Protein AF-E2CP71-F1 (afdb_monomer)

Sequence (302 aa):
MSETEFGKRRTVPGHGRRVAQIQKGPRQKLLASLATAVTAIFGVILGLIILQATGLLDVLLSSFQASAAGTSTSSSLGLRPTLTAFETAKTAPLLGFAWADLPLRSIIVMTHQASLVVGLGAAVFLDLFIARYLVKHQINQQSLELITFGSKVVAYGLALIWLTAFAILAYYYFVDPKLLSNPKIWGKLVIVIALTVNGAFIHTVTLPFIKQCSGQCLLDVPFKNIATVFLMPVSVSIVSWSAAFVLGAFKELNHAISSEAIVLLYVAALAVTYVVALGIFSLLIRFRDQNGTQPVSVMSGR

Nearest PDB structures (foldseek):
  5vxk-assembly1_A  TM=3.395E-01  e=7.570E-01  Shigella flexneri
  5vxj-assembly1_A  TM=3.275E-01  e=6.905E-01  Shigella flexneri

Mean predicted aligned error: 15.09 Å

Solvent-accessible surface area (backbone atoms only — not comparable to full-atom values): 17569 Å² total; per-residue (Å²): 135,82,90,84,87,78,88,77,79,81,79,79,81,78,83,74,80,74,75,72,75,77,72,74,48,76,67,57,55,51,51,53,52,48,54,52,47,54,50,46,51,52,48,49,52,52,45,50,54,49,52,48,54,49,52,50,46,52,54,48,50,53,52,48,52,61,56,62,76,73,67,90,77,91,85,82,91,82,92,83,90,86,88,72,82,71,72,78,68,78,78,71,68,92,84,58,87,72,66,85,80,53,58,68,67,57,55,47,51,50,52,28,52,51,24,46,51,54,17,38,52,33,43,54,50,43,48,54,52,54,55,50,38,57,76,74,46,56,51,48,70,71,56,51,52,52,51,52,53,34,51,49,51,24,50,52,17,49,50,45,32,50,56,32,49,51,51,51,52,50,48,26,65,76,74,42,53,74,62,68,72,34,34,48,57,57,31,48,50,55,40,52,52,52,46,48,56,44,51,51,44,38,66,71,47,29,50,57,50,54,58,71,44,45,75,41,55,61,74,77,48,60,66,68,57,48,50,59,53,45,46,41,50,45,26,50,48,58,46,34,45,49,51,50,48,52,66,65,69,48,69,78,50,62,74,71,45,56,32,65,59,49,46,51,51,50,52,50,50,35,51,52,47,33,53,51,49,52,52,53,52,53,49,52,51,54,55,47,60,74,70,64,76,69,78,79,74,76,77,74,85,124

Secondary structure (DSSP, 8-state):
----------PPPP-----------HHHHHHHHHHHHHHHHHHHHHHHHHHHHHHHHHHHHHHHHHHHTT------------SSSSSGGGG--TT----TTS-HHHHHHHHHHHHHHHHHHHHHHHHHHHHHHHHH----HHHHHHHHHHHHHHHHHHHHHHHHHHHHHHHHHHH-GGGGG-HHHHHHHHHHHHHHHHHHHIIIIIHHHHHHTTTS-GGGS-HHHHIIIIIHHHHHHHHHHHHHHHHHH-GGGTTTS-HHHHHHHHHHHHHHHHHHHHHHHHHHHHHHHHHS----------

Radius of gyration: 30.82 Å; Cα contacts (8 Å, |Δi|>4): 171; chains: 1; bounding box: 79×56×123 Å

pLDDT: mean 73.68, std 19.1, range [34.53, 97.25]

Structure (mmCIF, N/CA/C/O backbone):
data_AF-E2CP71-F1
#
_entry.id   AF-E2CP71-F1
#
loop_
_atom_site.group_PDB
_atom_site.id
_atom_site.type_symbol
_atom_site.label_atom_id
_atom_site.label_alt_id
_atom_site.label_comp_id
_atom_site.label_asym_id
_atom_site.label_entity_id
_atom_site.label_seq_id
_atom_site.pdbx_PDB_ins_code
_atom_site.Cartn_x
_atom_site.Cartn_y
_atom_site.Cartn_z
_atom_site.occupancy
_atom_site.B_iso_or_equiv
_atom_site.auth_seq_id
_atom_site.auth_comp_id
_atom_site.auth_asym_id
_atom_site.auth_atom_id
_atom_site.pdbx_PDB_model_num
ATOM 1 N N . MET A 1 1 ? -1.877 40.845 93.690 1.00 48.69 1 MET A N 1
ATOM 2 C CA . MET A 1 1 ? -0.708 39.938 93.767 1.00 48.69 1 MET A CA 1
ATOM 3 C C . MET A 1 1 ? -1.128 38.605 93.158 1.00 48.69 1 MET A C 1
ATOM 5 O O . MET A 1 1 ? -2.257 38.214 93.419 1.00 48.69 1 MET A O 1
ATOM 9 N N . SER A 1 2 ? -0.244 37.966 92.378 1.00 40.62 2 SER A N 1
ATOM 10 C CA . SER A 1 2 ? -0.446 36.839 91.424 1.00 40.62 2 SER A CA 1
ATOM 11 C C . SER A 1 2 ? -1.010 37.279 90.056 1.00 40.62 2 SER A C 1
ATOM 13 O O . SER A 1 2 ? -2.025 37.967 90.017 1.00 40.62 2 SER A O 1
ATOM 15 N N . GLU A 1 3 ? -0.180 37.295 88.996 1.00 45.25 3 GLU A N 1
ATOM 16 C CA . GLU A 1 3 ? 0.130 36.190 88.041 1.00 45.25 3 GLU A CA 1
ATOM 17 C C . GLU A 1 3 ? -1.073 35.883 87.140 1.00 45.25 3 GLU A C 1
ATOM 19 O O . GLU A 1 3 ? -2.190 35.841 87.627 1.00 45.25 3 GLU A O 1
ATOM 24 N N . THR A 1 4 ? -1.016 35.628 85.840 1.00 61.62 4 THR A N 1
ATOM 25 C CA . THR A 1 4 ? -0.062 35.535 84.719 1.00 61.62 4 THR A CA 1
ATOM 26 C C . THR A 1 4 ? -1.003 35.366 83.504 1.00 61.62 4 THR A C 1
ATOM 28 O O . THR A 1 4 ? -2.147 34.972 83.690 1.00 61.62 4 THR A O 1
ATOM 31 N N . GLU A 1 5 ? -0.593 35.653 82.267 1.00 52.41 5 GLU A N 1
ATOM 32 C CA . GLU A 1 5 ? -0.951 34.806 81.107 1.00 52.41 5 GLU A CA 1
ATOM 33 C C . GLU A 1 5 ? -0.256 35.347 79.857 1.00 52.41 5 GLU A C 1
ATOM 35 O O . GLU A 1 5 ? -0.430 36.471 79.386 1.00 52.41 5 GLU A O 1
ATOM 40 N N . PHE A 1 6 ? 0.643 34.494 79.401 1.00 50.44 6 PHE A N 1
ATOM 41 C CA . PHE A 1 6 ? 1.699 34.702 78.444 1.00 50.44 6 PHE A CA 1
ATOM 42 C C . PHE A 1 6 ? 1.132 34.445 77.043 1.00 50.44 6 PHE A C 1
ATOM 44 O O . PHE A 1 6 ? 0.617 33.365 76.753 1.00 50.44 6 PHE A O 1
ATOM 51 N N . GLY A 1 7 ? 1.227 35.439 76.159 1.00 49.59 7 GLY A N 1
ATOM 52 C CA . GLY A 1 7 ? 0.737 35.367 74.782 1.00 49.59 7 GLY A CA 1
ATOM 53 C C . GLY A 1 7 ? 1.370 34.222 73.982 1.00 49.59 7 GLY A C 1
ATOM 54 O O . GLY A 1 7 ? 2.503 34.307 73.505 1.00 49.59 7 GLY A O 1
ATOM 55 N N . LYS A 1 8 ? 0.601 33.147 73.800 1.00 55.78 8 LYS A N 1
ATOM 56 C CA . LYS A 1 8 ? 0.953 31.941 73.045 1.00 55.78 8 LYS A CA 1
ATOM 57 C C . LYS A 1 8 ? 0.948 32.229 71.536 1.00 55.78 8 LYS A C 1
ATOM 59 O O . LYS A 1 8 ? -0.098 32.205 70.886 1.00 55.78 8 LYS A O 1
ATOM 64 N N . ARG A 1 9 ? 2.129 32.493 70.960 1.00 53.8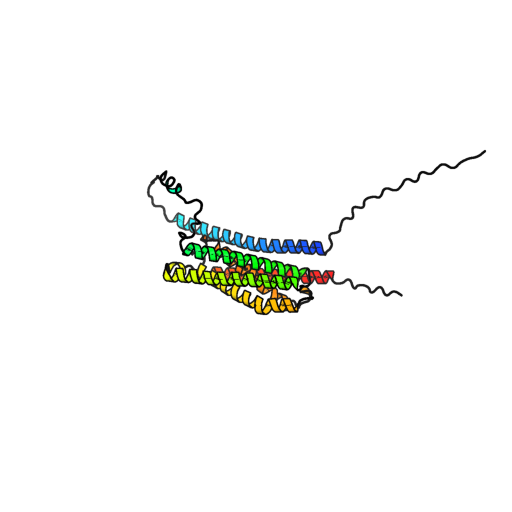4 9 ARG A N 1
ATOM 65 C CA . ARG A 1 9 ? 2.349 32.543 69.501 1.00 53.84 9 ARG A CA 1
ATOM 66 C C . ARG A 1 9 ? 1.968 31.197 68.880 1.00 53.84 9 ARG A C 1
ATOM 68 O O . ARG A 1 9 ? 2.619 30.188 69.142 1.00 53.84 9 ARG A O 1
ATOM 75 N N . ARG A 1 10 ? 0.935 31.182 68.033 1.00 58.69 10 ARG A N 1
ATOM 76 C CA . ARG A 1 10 ? 0.640 30.045 67.152 1.00 58.69 10 ARG A CA 1
ATOM 77 C C . ARG A 1 10 ? 1.628 30.059 65.991 1.00 58.69 10 ARG A C 1
ATOM 79 O O . ARG A 1 10 ? 1.572 30.931 65.130 1.00 58.69 10 ARG A O 1
ATOM 86 N N . THR A 1 11 ? 2.531 29.090 65.980 1.00 60.22 11 THR A N 1
ATOM 87 C CA . THR A 1 11 ? 3.321 28.724 64.810 1.00 60.22 11 THR A CA 1
ATOM 88 C C . THR A 1 11 ? 2.407 28.021 63.806 1.00 60.22 11 THR A C 1
ATOM 90 O O . THR A 1 11 ? 1.742 27.035 64.120 1.00 60.22 11 THR A O 1
ATOM 93 N N . VAL A 1 12 ? 2.324 28.574 62.597 1.00 61.91 12 VAL A N 1
ATOM 94 C CA . VAL A 1 12 ? 1.580 27.989 61.476 1.00 61.91 12 VAL A CA 1
ATOM 95 C C . VAL A 1 12 ? 2.366 26.772 60.971 1.00 61.91 12 VAL A C 1
ATOM 97 O O . VAL A 1 12 ? 3.539 26.928 60.622 1.00 61.91 12 VAL A O 1
ATOM 100 N N . PRO A 1 13 ? 1.780 25.562 60.928 1.00 54.66 13 PRO A N 1
ATOM 101 C CA . PRO A 1 13 ? 2.469 24.395 60.401 1.00 54.66 13 PRO A CA 1
ATOM 102 C C . PRO A 1 13 ? 2.644 24.535 58.885 1.00 54.66 13 PRO A C 1
ATOM 104 O O . PRO A 1 13 ? 1.691 24.782 58.141 1.00 54.66 13 PRO A O 1
ATOM 107 N 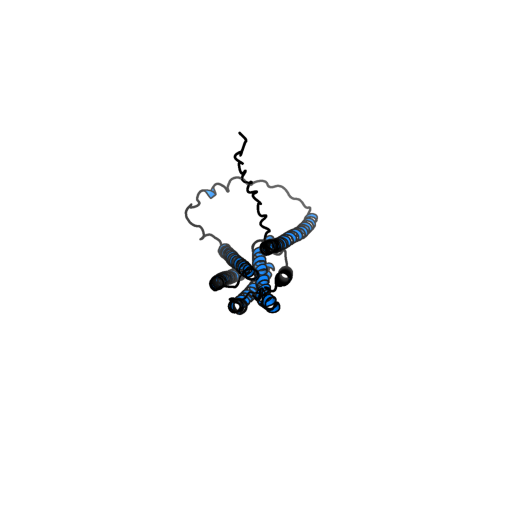N . GLY A 1 14 ? 3.893 24.391 58.443 1.00 54.03 14 GLY A N 1
ATOM 108 C CA . GLY A 1 14 ? 4.288 24.460 57.045 1.00 54.03 14 GLY A CA 1
ATOM 109 C C . GLY A 1 14 ? 3.483 23.493 56.183 1.00 54.03 14 GLY A C 1
ATOM 110 O O . GLY A 1 14 ? 3.438 22.289 56.436 1.00 54.03 14 GLY A O 1
ATOM 111 N N . HIS A 1 15 ? 2.864 24.037 55.136 1.00 51.50 15 HIS A N 1
ATOM 112 C CA . HIS A 1 15 ? 2.313 23.269 54.029 1.00 51.50 15 HIS A CA 1
ATOM 113 C C . HIS A 1 15 ? 3.452 22.525 53.326 1.00 51.50 15 HIS A C 1
ATOM 115 O O . HIS A 1 15 ? 4.095 23.039 52.409 1.00 51.50 15 HIS A O 1
ATOM 121 N N . GLY A 1 16 ? 3.708 21.295 53.769 1.00 53.47 16 GLY A N 1
ATOM 122 C CA . GLY A 1 16 ? 4.500 20.337 53.019 1.00 53.47 16 GLY A CA 1
ATOM 123 C C . GLY A 1 16 ? 3.858 20.145 51.650 1.00 53.47 16 GLY A C 1
ATOM 124 O O . GLY A 1 16 ? 2.792 19.540 51.538 1.00 53.47 16 GLY A O 1
ATOM 125 N N . ARG A 1 17 ? 4.508 20.666 50.602 1.00 53.06 17 ARG A N 1
ATOM 126 C CA . ARG A 1 17 ? 4.224 20.313 49.209 1.00 53.06 17 ARG A CA 1
ATOM 127 C C . ARG A 1 17 ? 4.474 18.816 49.052 1.00 53.06 17 ARG A C 1
ATOM 129 O O . ARG A 1 17 ? 5.567 18.397 48.682 1.00 53.06 17 ARG A O 1
ATOM 136 N N . ARG A 1 18 ? 3.456 17.995 49.319 1.00 54.25 18 ARG A N 1
ATOM 137 C CA . ARG A 1 18 ? 3.367 16.663 48.722 1.00 54.25 18 ARG A CA 1
ATOM 138 C C . ARG A 1 18 ? 3.229 16.896 47.228 1.00 54.25 18 ARG A C 1
ATOM 140 O O . ARG A 1 18 ? 2.143 17.177 46.731 1.00 54.25 18 ARG A O 1
ATOM 147 N N . VAL A 1 19 ? 4.360 16.845 46.534 1.00 55.41 19 VAL A N 1
ATOM 148 C CA . VAL A 1 19 ? 4.413 16.667 45.088 1.00 55.41 19 VAL A CA 1
ATOM 149 C C . VAL A 1 19 ? 3.653 15.375 44.828 1.00 55.41 19 VAL A C 1
ATOM 151 O O . VAL A 1 19 ? 4.162 14.285 45.080 1.00 55.41 19 VAL A O 1
ATOM 154 N N . ALA A 1 20 ? 2.386 15.502 44.441 1.00 52.62 20 ALA A N 1
ATOM 155 C CA . ALA A 1 20 ? 1.586 14.379 44.011 1.00 52.62 20 ALA A CA 1
ATOM 156 C C . ALA A 1 20 ? 2.338 13.751 42.837 1.00 52.62 20 ALA A C 1
ATOM 158 O O . ALA A 1 20 ? 2.402 14.331 41.752 1.00 52.62 20 ALA A O 1
ATOM 159 N N . GLN A 1 21 ? 2.968 12.596 43.067 1.00 54.66 21 GLN A N 1
ATOM 160 C CA . GLN A 1 21 ? 3.395 11.728 41.984 1.00 54.66 21 GLN A CA 1
ATOM 161 C C . GLN A 1 21 ? 2.134 11.429 41.181 1.00 54.66 21 GLN A C 1
ATOM 163 O O . GLN A 1 21 ? 1.287 10.648 41.609 1.00 54.66 21 GLN A O 1
ATOM 168 N N . ILE A 1 22 ? 1.985 12.111 40.045 1.00 54.50 22 ILE A N 1
ATOM 169 C CA . ILE A 1 22 ? 0.945 11.842 39.061 1.00 54.50 22 ILE A CA 1
ATOM 170 C C . ILE A 1 22 ? 1.227 10.428 38.567 1.00 54.50 22 ILE A C 1
ATOM 172 O O . ILE A 1 22 ? 2.059 10.200 37.686 1.00 54.50 22 ILE A O 1
ATOM 176 N N . GLN A 1 23 ? 0.592 9.461 39.221 1.00 53.31 23 GLN A N 1
ATOM 177 C CA . GLN A 1 23 ? 0.654 8.062 38.864 1.00 53.31 23 GLN A CA 1
ATOM 178 C C . GLN A 1 23 ? 0.060 7.980 37.458 1.00 53.31 23 GLN A C 1
ATOM 180 O O . GLN A 1 23 ? -1.145 8.146 37.268 1.00 53.31 23 GLN A O 1
ATOM 185 N N . LYS A 1 24 ? 0.935 7.845 36.451 1.00 49.91 24 LYS A N 1
ATOM 186 C CA . LYS A 1 24 ? 0.540 7.798 35.041 1.00 49.91 24 LYS A CA 1
ATOM 187 C C . LYS A 1 24 ? -0.541 6.734 34.894 1.00 49.91 24 LYS A C 1
ATOM 189 O O . LYS A 1 24 ? -0.273 5.551 35.121 1.00 49.91 24 LYS A O 1
ATOM 194 N N . GLY A 1 25 ? -1.761 7.174 34.583 1.00 73.62 25 GLY A N 1
ATOM 195 C CA . GLY A 1 25 ? -2.931 6.305 34.587 1.00 73.62 25 GLY A CA 1
ATOM 196 C C . GLY A 1 25 ? -2.754 5.111 33.638 1.00 73.62 25 GLY A C 1
ATOM 197 O O . GLY A 1 25 ? -1.960 5.197 32.695 1.00 73.62 25 GLY A O 1
ATOM 198 N N . PRO A 1 26 ? -3.514 4.015 33.823 1.00 67.38 26 PRO A N 1
ATOM 199 C CA . PRO A 1 26 ? -3.442 2.809 32.985 1.00 67.38 26 PRO A CA 1
ATOM 200 C C . PRO A 1 26 ? -3.457 3.116 31.478 1.00 67.38 26 PRO A C 1
ATOM 202 O O . PRO A 1 26 ? -2.733 2.512 30.690 1.00 67.38 26 PRO A O 1
ATOM 205 N N . ARG A 1 27 ? -4.197 4.164 31.093 1.00 52.25 27 ARG A N 1
ATOM 206 C CA . ARG A 1 27 ? -4.264 4.695 29.726 1.00 52.25 27 ARG A CA 1
ATOM 207 C C . ARG A 1 27 ? -2.912 5.191 29.200 1.00 52.25 27 ARG A C 1
ATOM 209 O O . ARG A 1 27 ? -2.564 4.869 28.075 1.00 52.25 27 ARG A O 1
ATOM 216 N N . GLN A 1 28 ? -2.111 5.922 29.979 1.00 59.03 28 GLN A N 1
ATOM 217 C CA . GLN A 1 28 ? -0.790 6.392 29.527 1.00 59.03 28 GLN A CA 1
ATOM 218 C C . GLN A 1 28 ? 0.203 5.241 29.327 1.00 59.03 28 GLN A C 1
ATOM 220 O O . GLN A 1 28 ? 1.025 5.308 28.414 1.00 59.03 28 GLN A O 1
ATOM 225 N N . LYS A 1 29 ? 0.098 4.169 30.124 1.00 66.00 29 LYS A N 1
ATOM 226 C CA . LYS A 1 29 ? 0.906 2.954 29.938 1.00 66.00 29 LYS A CA 1
ATOM 227 C C . LYS A 1 29 ? 0.538 2.224 28.642 1.00 66.00 29 LYS A C 1
ATOM 229 O O . LYS A 1 29 ? 1.434 1.832 27.900 1.00 66.00 29 LYS A O 1
ATOM 234 N N . LEU A 1 30 ? -0.755 2.133 28.322 1.00 57.91 30 LEU A N 1
ATOM 235 C CA . LEU A 1 30 ? -1.236 1.561 27.058 1.00 57.91 30 LEU A CA 1
ATOM 236 C C . LEU A 1 30 ? -0.741 2.361 25.841 1.00 57.91 30 LEU A C 1
ATOM 238 O O . LEU A 1 30 ? -0.322 1.783 24.844 1.00 57.91 30 LEU A O 1
ATOM 242 N N . LEU A 1 31 ? -0.738 3.694 25.933 1.00 52.88 31 LEU A N 1
ATOM 243 C CA . LEU A 1 31 ? -0.263 4.560 24.849 1.00 52.88 31 LEU A CA 1
ATOM 244 C C . LEU A 1 31 ? 1.239 4.490 24.628 1.00 52.88 31 LEU A C 1
ATOM 246 O O . LEU A 1 31 ? 1.671 4.497 23.478 1.00 52.88 31 LEU A O 1
ATOM 250 N N . ALA A 1 32 ? 2.013 4.390 25.706 1.00 53.69 32 ALA A N 1
ATOM 251 C CA . ALA A 1 32 ? 3.438 4.125 25.600 1.00 53.69 32 ALA A CA 1
ATOM 252 C C . ALA A 1 32 ? 3.677 2.761 24.935 1.00 53.69 32 ALA A C 1
ATOM 254 O O . ALA A 1 32 ? 4.436 2.683 23.980 1.00 53.69 32 ALA A O 1
ATOM 255 N N . SER A 1 33 ? 2.959 1.714 25.357 1.00 54.62 33 SER A N 1
ATOM 256 C CA . SER A 1 33 ? 3.088 0.369 24.784 1.00 54.62 33 SER A CA 1
ATOM 257 C C . SER A 1 33 ? 2.724 0.310 23.295 1.00 54.62 33 SER A C 1
ATOM 259 O O . SER A 1 33 ? 3.451 -0.305 22.520 1.00 54.62 33 SER A O 1
ATOM 261 N N . LEU A 1 34 ? 1.662 0.997 22.868 1.00 48.06 34 LEU A N 1
ATOM 262 C CA . LEU A 1 34 ? 1.259 1.076 21.461 1.00 48.06 34 LEU A CA 1
ATOM 263 C C . LEU A 1 34 ? 2.243 1.864 20.600 1.00 48.06 34 LEU A C 1
ATOM 265 O O . LEU A 1 34 ? 2.569 1.424 19.504 1.00 48.06 34 LEU A O 1
ATOM 269 N N . ALA A 1 35 ? 2.732 3.008 21.085 1.00 46.78 35 ALA A N 1
ATOM 270 C CA . ALA A 1 35 ? 3.755 3.773 20.377 1.00 46.78 35 ALA A CA 1
ATOM 271 C C . ALA A 1 35 ? 5.033 2.941 20.205 1.00 46.78 35 ALA A C 1
ATOM 273 O O . ALA A 1 35 ? 5.591 2.890 19.109 1.00 46.78 35 ALA A O 1
ATOM 274 N N . THR A 1 36 ? 5.446 2.217 21.249 1.00 53.56 36 THR A N 1
ATOM 275 C CA . THR A 1 36 ? 6.568 1.279 21.177 1.00 53.56 36 THR A CA 1
ATOM 276 C C . THR A 1 36 ? 6.288 0.141 20.201 1.00 53.56 36 THR A C 1
ATOM 278 O O . THR A 1 36 ? 7.164 -0.187 19.414 1.00 53.56 36 THR A O 1
ATOM 281 N N . ALA A 1 37 ? 5.077 -0.423 20.181 1.00 49.78 37 ALA A N 1
ATOM 282 C CA . ALA A 1 37 ? 4.711 -1.498 19.259 1.00 49.78 37 ALA A CA 1
ATOM 283 C C . ALA A 1 37 ? 4.713 -1.033 17.796 1.00 49.78 37 ALA A C 1
ATOM 285 O O . ALA A 1 37 ? 5.301 -1.696 16.954 1.00 49.78 37 ALA A O 1
ATOM 286 N N . VAL A 1 38 ? 4.127 0.128 17.488 1.00 47.62 38 VAL A N 1
ATOM 287 C CA . VAL A 1 38 ? 4.141 0.710 16.134 1.00 47.62 38 VAL A CA 1
ATOM 288 C C . VAL A 1 38 ? 5.572 1.012 15.687 1.00 47.62 38 VAL A C 1
ATOM 290 O O . VAL A 1 38 ? 5.951 0.675 14.569 1.00 47.62 38 VAL A O 1
ATOM 293 N N . THR A 1 39 ? 6.391 1.580 16.576 1.00 47.19 39 THR A N 1
ATOM 294 C CA . THR A 1 39 ? 7.808 1.858 16.294 1.00 47.19 39 THR A CA 1
ATOM 295 C C . THR A 1 39 ? 8.603 0.565 16.111 1.00 47.19 39 THR A C 1
ATOM 297 O O . THR A 1 39 ? 9.446 0.489 15.224 1.00 47.19 39 THR A O 1
ATOM 300 N N . ALA A 1 40 ? 8.303 -0.476 16.890 1.00 48.25 40 ALA A N 1
ATOM 301 C CA . ALA A 1 40 ? 8.909 -1.794 16.754 1.00 48.25 40 ALA A CA 1
ATOM 302 C C . ALA A 1 40 ? 8.487 -2.481 15.451 1.00 48.25 40 ALA A C 1
ATOM 304 O O . ALA A 1 40 ? 9.334 -3.062 14.796 1.00 48.25 40 ALA A O 1
ATOM 305 N N . ILE A 1 41 ? 7.227 -2.373 15.021 1.00 51.25 41 ILE A N 1
ATOM 306 C CA . ILE A 1 41 ? 6.770 -2.899 13.726 1.00 51.25 41 ILE A CA 1
ATOM 307 C C . ILE A 1 41 ? 7.486 -2.185 12.587 1.00 51.25 41 ILE A C 1
ATOM 309 O O . ILE A 1 41 ? 8.026 -2.840 11.705 1.00 51.25 41 ILE A O 1
ATOM 313 N N . PHE A 1 42 ? 7.529 -0.852 12.616 1.00 47.19 42 PHE A N 1
ATOM 314 C CA . PHE A 1 42 ? 8.209 -0.077 11.584 1.00 47.19 42 PHE A CA 1
ATOM 315 C C . PHE A 1 42 ? 9.714 -0.372 11.572 1.00 47.19 42 PHE A C 1
ATOM 317 O O . PHE A 1 42 ? 10.294 -0.546 10.508 1.00 47.19 42 PHE A O 1
ATOM 324 N N . GLY A 1 43 ? 10.32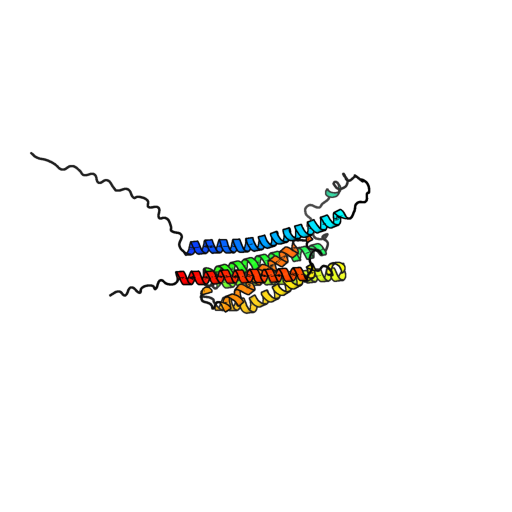9 -0.509 12.750 1.00 46.44 43 GLY A N 1
ATOM 325 C CA . GLY A 1 43 ? 11.731 -0.884 12.918 1.00 46.44 43 GLY A CA 1
ATOM 326 C C . GLY A 1 43 ? 12.038 -2.329 12.522 1.00 46.44 43 GLY A C 1
ATOM 327 O O . GLY A 1 43 ? 13.098 -2.576 11.966 1.00 46.44 43 GLY A O 1
ATOM 328 N N . VAL A 1 44 ? 11.122 -3.275 12.736 1.00 51.25 44 VAL A N 1
ATOM 329 C CA . VAL A 1 44 ? 11.249 -4.669 12.283 1.00 51.25 44 VAL A CA 1
ATOM 330 C C . VAL A 1 44 ? 11.046 -4.751 10.778 1.00 51.25 44 VAL A C 1
ATOM 332 O O . VAL A 1 44 ? 11.814 -5.428 10.119 1.00 51.25 44 VAL A O 1
ATOM 335 N N . ILE A 1 45 ? 10.078 -4.037 10.202 1.00 49.53 45 ILE A N 1
ATOM 336 C CA . ILE A 1 45 ? 9.879 -3.989 8.747 1.00 49.53 45 ILE A CA 1
ATOM 337 C C . ILE A 1 45 ? 11.095 -3.343 8.079 1.00 49.53 45 ILE A C 1
ATOM 339 O O . ILE A 1 45 ? 11.677 -3.930 7.174 1.00 49.53 45 ILE A O 1
ATOM 343 N N . LEU A 1 46 ? 11.533 -2.178 8.560 1.00 49.34 46 LEU A N 1
ATOM 344 C CA . LEU A 1 46 ? 12.721 -1.495 8.051 1.00 49.34 46 LEU A CA 1
ATOM 345 C C . LEU A 1 46 ? 13.990 -2.324 8.290 1.00 49.34 46 LEU A C 1
ATOM 347 O O . LEU A 1 46 ? 14.827 -2.426 7.404 1.00 49.34 46 LEU A O 1
ATOM 351 N N . GLY A 1 47 ? 14.109 -2.957 9.456 1.00 47.22 47 GLY A N 1
ATOM 352 C CA . GLY A 1 47 ? 15.214 -3.833 9.826 1.00 47.22 47 GLY A CA 1
ATOM 353 C C . GLY A 1 47 ? 15.263 -5.107 8.993 1.00 47.22 47 GLY A C 1
ATOM 354 O O . GLY A 1 47 ? 16.341 -5.482 8.571 1.00 47.22 47 GLY A O 1
ATOM 355 N N . LEU A 1 48 ? 14.128 -5.735 8.679 1.00 50.72 48 LEU A N 1
ATOM 356 C CA . LEU A 1 48 ? 14.045 -6.881 7.769 1.00 50.72 48 LEU A CA 1
ATOM 357 C C . LEU A 1 48 ? 14.364 -6.466 6.330 1.00 50.72 48 LEU A C 1
ATOM 359 O O . LEU A 1 48 ? 15.077 -7.191 5.649 1.00 50.72 48 LEU A O 1
ATOM 363 N N . ILE A 1 49 ? 13.914 -5.287 5.889 1.00 50.59 49 ILE A N 1
ATOM 364 C CA . ILE A 1 49 ? 14.270 -4.721 4.579 1.00 50.59 49 ILE A CA 1
ATOM 365 C C . ILE A 1 49 ? 15.783 -4.459 4.497 1.00 50.59 49 ILE A C 1
ATOM 367 O O . ILE A 1 49 ? 16.406 -4.815 3.500 1.00 50.59 49 ILE A O 1
ATOM 371 N N . ILE A 1 50 ? 16.388 -3.883 5.542 1.00 49.12 50 ILE A N 1
ATOM 372 C CA . ILE A 1 50 ? 17.834 -3.626 5.616 1.00 49.12 50 ILE A CA 1
ATOM 373 C C . ILE A 1 50 ? 18.616 -4.939 5.730 1.00 49.12 50 ILE A C 1
ATOM 375 O O . ILE A 1 50 ? 19.567 -5.123 4.985 1.00 49.12 50 ILE A O 1
ATOM 379 N N . LEU A 1 51 ? 18.203 -5.868 6.596 1.00 49.09 51 LEU A N 1
ATOM 380 C CA . LEU A 1 51 ? 18.853 -7.167 6.805 1.00 49.09 51 LEU A CA 1
ATOM 381 C C . LEU A 1 51 ? 18.792 -8.034 5.540 1.00 49.09 51 LEU A C 1
ATOM 383 O O . LEU A 1 51 ? 19.730 -8.767 5.241 1.00 49.09 51 LEU A O 1
ATOM 387 N N . GLN A 1 52 ? 17.708 -7.940 4.768 1.00 54.41 52 GLN A N 1
ATOM 388 C CA . GLN A 1 52 ? 17.610 -8.581 3.459 1.00 54.41 52 GLN A CA 1
ATOM 389 C C . GLN A 1 52 ? 18.444 -7.864 2.407 1.00 54.41 52 GLN A C 1
ATOM 391 O O . GLN A 1 52 ? 19.068 -8.543 1.602 1.00 54.41 52 GLN A O 1
ATOM 396 N N . ALA A 1 53 ? 18.518 -6.532 2.424 1.00 47.97 53 ALA A N 1
ATOM 397 C CA . ALA A 1 53 ? 19.423 -5.794 1.548 1.00 47.97 53 ALA A CA 1
ATOM 398 C C . ALA A 1 53 ? 20.896 -6.133 1.839 1.00 47.97 53 ALA A C 1
ATOM 400 O O . ALA A 1 53 ? 21.669 -6.291 0.902 1.00 47.97 53 ALA A O 1
ATOM 401 N N . THR A 1 54 ? 21.276 -6.327 3.108 1.00 52.59 54 THR A N 1
ATOM 402 C CA . THR A 1 54 ? 22.630 -6.748 3.501 1.00 52.59 54 THR A CA 1
ATOM 403 C C . THR A 1 54 ? 22.881 -8.234 3.258 1.00 52.59 54 THR A C 1
ATOM 405 O O . THR A 1 54 ? 23.956 -8.586 2.801 1.00 52.59 54 THR A O 1
ATOM 408 N N . GLY A 1 55 ? 21.899 -9.117 3.468 1.00 54.81 55 GLY A N 1
ATOM 409 C CA . GLY A 1 55 ? 22.032 -10.537 3.119 1.00 54.81 55 GLY A CA 1
ATOM 410 C C . GLY A 1 55 ? 22.127 -10.758 1.605 1.00 54.81 55 GLY A C 1
ATOM 411 O O . GLY A 1 55 ? 22.878 -11.612 1.141 1.00 54.81 55 GLY A O 1
ATOM 412 N N . LEU A 1 56 ? 21.426 -9.936 0.817 1.00 50.53 56 LEU A N 1
ATOM 413 C CA . LEU A 1 56 ? 21.600 -9.877 -0.633 1.00 50.53 56 LEU A CA 1
ATOM 414 C C . LEU A 1 56 ? 22.980 -9.313 -0.997 1.00 50.53 56 LEU A C 1
ATOM 416 O O . LEU A 1 56 ? 23.587 -9.792 -1.946 1.00 50.53 56 LEU A O 1
ATOM 420 N N . LEU A 1 57 ? 23.491 -8.342 -0.232 1.00 43.47 57 LEU A N 1
ATOM 421 C CA . LEU A 1 57 ? 24.844 -7.804 -0.388 1.00 43.47 57 LEU A CA 1
ATOM 422 C C . LEU A 1 57 ? 25.912 -8.872 -0.114 1.00 43.47 57 LEU A C 1
ATOM 424 O O . LEU A 1 57 ? 26.870 -8.942 -0.869 1.00 43.47 57 LEU A O 1
ATOM 428 N N . ASP A 1 58 ? 25.735 -9.741 0.884 1.00 53.88 58 ASP A N 1
ATOM 429 C CA . ASP A 1 58 ? 26.661 -10.846 1.182 1.00 53.88 58 ASP A CA 1
ATOM 430 C C . ASP A 1 58 ? 26.642 -11.925 0.083 1.00 53.88 58 ASP A C 1
ATOM 432 O O . ASP A 1 58 ? 27.688 -12.438 -0.328 1.00 53.88 58 ASP A O 1
ATOM 436 N N . VAL A 1 59 ? 25.462 -12.233 -0.470 1.00 59.62 59 VAL A N 1
ATOM 437 C CA . VAL A 1 59 ? 25.314 -13.117 -1.644 1.00 59.62 59 VAL A CA 1
ATOM 438 C C . VAL A 1 59 ? 25.918 -12.477 -2.904 1.00 59.62 59 VAL A C 1
ATOM 440 O O . VAL A 1 59 ? 26.582 -13.147 -3.694 1.00 59.62 59 VAL A O 1
ATOM 443 N N . LEU A 1 60 ? 25.761 -11.165 -3.080 1.00 47.06 60 LEU A N 1
ATOM 444 C CA . LEU A 1 60 ? 26.355 -10.427 -4.193 1.00 47.06 60 LEU A CA 1
ATOM 445 C C . LEU A 1 60 ? 27.878 -10.314 -4.050 1.00 47.06 60 LEU A C 1
ATOM 447 O O . LEU A 1 60 ? 28.587 -10.556 -5.022 1.00 47.06 60 LEU A O 1
ATOM 451 N N . LEU A 1 61 ? 28.401 -10.038 -2.856 1.00 55.84 61 LEU A N 1
ATOM 452 C CA . LEU A 1 61 ? 29.837 -9.966 -2.570 1.00 55.84 61 LEU A CA 1
ATOM 453 C C . LEU A 1 61 ? 30.515 -11.325 -2.750 1.00 55.84 61 LEU A C 1
ATOM 455 O O . LEU A 1 61 ? 31.582 -11.393 -3.360 1.00 55.84 61 LEU A O 1
ATOM 459 N N . SER A 1 62 ? 29.874 -12.410 -2.308 1.00 63.75 62 SER A N 1
ATOM 460 C CA . SER A 1 62 ? 30.371 -13.771 -2.544 1.00 63.75 62 SER A CA 1
ATOM 461 C C . SER A 1 62 ? 30.330 -14.158 -4.029 1.00 63.75 62 SER A C 1
ATOM 463 O O . SER A 1 62 ? 31.284 -14.759 -4.526 1.00 63.75 62 SER A O 1
ATOM 465 N N . SER A 1 63 ? 29.309 -13.731 -4.784 1.00 58.06 63 SER A N 1
ATOM 466 C CA . SER A 1 63 ? 29.263 -13.922 -6.244 1.00 58.06 63 SER A CA 1
ATOM 467 C C . SER A 1 63 ? 30.301 -13.078 -7.003 1.00 58.06 63 SER A C 1
ATOM 469 O O . SER A 1 63 ? 30.879 -13.535 -7.989 1.00 58.06 63 SER A O 1
ATOM 471 N N . PHE A 1 64 ? 30.611 -11.874 -6.511 1.00 52.69 64 PHE A N 1
ATOM 472 C CA . PHE A 1 64 ? 31.613 -10.985 -7.100 1.00 52.69 64 PHE A CA 1
ATOM 473 C C . PHE A 1 64 ? 33.037 -11.476 -6.814 1.00 52.69 64 PHE A C 1
ATOM 475 O O . PHE A 1 64 ? 33.880 -11.453 -7.706 1.00 52.69 64 PHE A O 1
ATOM 482 N N . GLN A 1 65 ? 33.306 -11.999 -5.611 1.00 61.53 65 GLN A N 1
ATOM 483 C CA . GLN A 1 65 ? 34.576 -12.662 -5.288 1.00 61.53 65 GLN A CA 1
ATOM 484 C C . GLN A 1 65 ? 34.776 -13.953 -6.094 1.00 61.53 65 GLN A C 1
ATOM 486 O O . GLN A 1 65 ? 35.883 -14.198 -6.572 1.00 61.53 65 GLN A O 1
ATOM 491 N N . ALA A 1 66 ? 33.713 -14.733 -6.320 1.00 52.88 66 ALA A N 1
ATOM 492 C CA . ALA A 1 66 ? 33.765 -15.906 -7.193 1.00 52.88 66 ALA A CA 1
ATOM 493 C C . ALA A 1 66 ? 34.063 -15.532 -8.660 1.00 52.88 66 ALA A C 1
ATOM 495 O O . ALA A 1 66 ? 34.802 -16.245 -9.335 1.00 52.88 66 ALA A O 1
ATOM 496 N N . SER A 1 67 ? 33.554 -14.390 -9.140 1.00 49.59 67 SER A N 1
ATOM 497 C CA . SER A 1 67 ? 33.844 -13.881 -10.489 1.00 49.59 67 SER A CA 1
ATOM 498 C C . SER A 1 67 ? 35.227 -13.225 -10.606 1.00 49.59 67 SER A C 1
ATOM 500 O O . SER A 1 67 ? 35.861 -13.326 -11.653 1.00 49.59 67 SER A O 1
ATOM 502 N N . ALA A 1 68 ? 35.722 -12.569 -9.552 1.00 50.59 68 ALA A N 1
ATOM 503 C CA . ALA A 1 68 ? 37.032 -11.913 -9.537 1.00 50.59 68 ALA A CA 1
ATOM 504 C C . ALA A 1 68 ? 38.201 -12.911 -9.459 1.00 50.59 68 ALA A C 1
ATOM 506 O O . ALA A 1 68 ? 39.294 -12.614 -9.938 1.00 50.59 68 ALA A O 1
ATOM 507 N N . ALA A 1 69 ? 37.972 -14.114 -8.923 1.00 50.84 69 ALA A N 1
ATOM 508 C CA . ALA A 1 69 ? 38.956 -15.196 -8.924 1.00 50.84 69 ALA A CA 1
ATOM 509 C C . ALA A 1 69 ? 39.165 -15.850 -10.311 1.00 50.84 69 ALA A C 1
ATOM 511 O O . ALA A 1 69 ? 40.072 -16.665 -10.464 1.00 50.84 69 ALA A O 1
ATOM 512 N N . GLY A 1 70 ? 38.350 -15.505 -11.320 1.00 50.94 70 GLY A N 1
ATOM 513 C CA . GLY A 1 70 ? 38.354 -16.143 -12.642 1.00 50.94 70 GLY A CA 1
ATOM 514 C C . GLY A 1 70 ? 39.097 -15.410 -13.765 1.00 50.94 70 GLY A C 1
ATOM 515 O O . GLY A 1 70 ? 39.199 -15.955 -14.861 1.00 50.94 70 GLY A O 1
ATOM 516 N N . THR A 1 71 ? 39.621 -14.201 -13.550 1.00 48.53 71 THR A N 1
ATOM 517 C CA . THR A 1 71 ? 40.193 -13.394 -14.649 1.00 48.53 71 THR A CA 1
ATOM 518 C C . THR A 1 71 ? 41.458 -12.658 -14.236 1.00 48.53 71 THR A C 1
ATOM 520 O O . THR A 1 71 ? 41.464 -11.456 -13.984 1.00 48.53 71 THR A O 1
ATOM 523 N N . SER A 1 72 ? 42.567 -13.389 -14.221 1.00 44.16 72 SER A N 1
ATOM 524 C CA . SER A 1 72 ? 43.907 -12.827 -14.348 1.00 44.16 72 SER A CA 1
ATOM 525 C C . SER A 1 72 ? 44.341 -12.909 -15.813 1.00 44.16 72 SER A C 1
ATOM 527 O O . SER A 1 72 ? 44.800 -13.942 -16.285 1.00 44.16 72 SER A O 1
ATOM 529 N N . THR A 1 73 ? 44.207 -11.806 -16.552 1.00 41.69 73 THR A N 1
ATOM 530 C CA . THR A 1 73 ? 45.088 -11.499 -17.693 1.00 41.69 73 THR A CA 1
ATOM 531 C C . THR A 1 73 ? 45.122 -9.990 -17.961 1.00 41.69 73 THR A C 1
ATOM 533 O O . THR A 1 73 ? 44.108 -9.312 -18.070 1.00 41.69 73 THR A O 1
ATOM 536 N N . SER A 1 74 ? 46.354 -9.493 -17.993 1.00 45.81 74 SER A N 1
ATOM 537 C CA . SER A 1 74 ? 46.876 -8.136 -18.198 1.00 45.81 74 SER A CA 1
ATOM 538 C C . SER A 1 74 ? 46.248 -7.278 -19.307 1.00 45.81 74 SER A C 1
ATOM 540 O O . SER A 1 74 ? 46.082 -7.784 -20.414 1.00 45.81 74 SER A O 1
ATOM 542 N N . SER A 1 75 ? 46.130 -5.951 -19.100 1.00 40.94 75 SER A N 1
ATOM 543 C CA . SER A 1 75 ? 46.794 -4.923 -19.951 1.00 40.94 75 SER A CA 1
ATOM 544 C C . SER A 1 75 ? 46.658 -3.457 -19.452 1.00 40.94 75 SER A C 1
ATOM 546 O O . SER A 1 75 ? 45.581 -2.964 -19.143 1.00 40.94 75 SER A O 1
ATOM 548 N N . SER A 1 76 ? 47.831 -2.813 -19.378 1.00 40.88 76 SER A N 1
ATOM 549 C CA . SER A 1 76 ? 48.262 -1.394 -19.403 1.00 40.88 76 SER A CA 1
ATOM 550 C C . SER A 1 76 ? 47.307 -0.183 -19.276 1.00 40.88 76 SER A C 1
ATOM 552 O O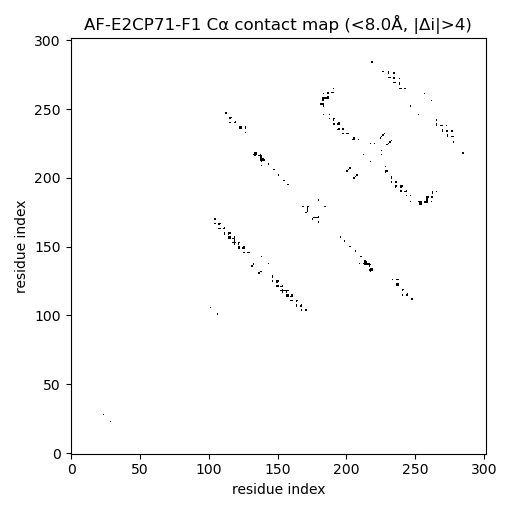 . SER A 1 76 ? 46.498 0.107 -20.151 1.00 40.88 76 SER A O 1
ATOM 554 N N . LEU A 1 77 ? 47.621 0.622 -18.248 1.00 46.66 77 LEU A N 1
ATOM 555 C CA . LEU A 1 77 ? 47.763 2.093 -18.158 1.00 46.66 77 LEU A CA 1
ATOM 556 C C . LEU A 1 77 ? 47.396 2.981 -19.378 1.00 46.66 77 LEU A C 1
ATOM 558 O O . LEU A 1 77 ? 48.074 2.964 -20.402 1.00 46.66 77 LEU A O 1
ATOM 562 N N . GLY A 1 78 ? 46.460 3.914 -19.161 1.00 34.53 78 GLY A N 1
ATOM 563 C CA . GLY A 1 78 ? 46.212 5.093 -20.002 1.00 34.53 78 GLY A CA 1
ATOM 564 C C . GLY A 1 78 ? 45.610 6.239 -19.179 1.00 34.53 78 GLY A C 1
ATOM 565 O O . GLY A 1 78 ? 44.396 6.370 -19.068 1.00 34.53 78 GLY A O 1
ATOM 566 N N . LEU A 1 79 ? 46.467 7.048 -18.551 1.00 43.94 79 LEU A N 1
ATOM 567 C CA . LEU A 1 79 ? 46.107 8.215 -17.735 1.00 43.94 79 LEU A CA 1
ATOM 568 C C . LEU A 1 79 ? 45.981 9.472 -18.613 1.00 43.94 79 LEU A C 1
ATOM 570 O O . LEU A 1 79 ? 46.997 9.960 -19.104 1.00 43.94 79 LEU A O 1
ATOM 574 N N . ARG A 1 80 ? 44.765 10.026 -18.754 1.00 43.06 80 ARG A N 1
ATOM 575 C CA . ARG A 1 80 ? 44.496 11.475 -18.924 1.00 43.06 80 ARG A CA 1
ATOM 576 C C . ARG A 1 80 ? 42.989 11.778 -18.903 1.00 43.06 80 ARG A C 1
ATOM 578 O O . ARG A 1 80 ? 42.286 11.410 -19.840 1.00 43.06 80 ARG A O 1
ATOM 585 N N . PRO A 1 81 ? 42.502 12.517 -17.893 1.00 50.38 81 PRO A N 1
ATOM 586 C CA . PRO A 1 81 ? 41.406 13.449 -18.147 1.00 50.38 81 PRO A CA 1
ATOM 587 C C . PRO A 1 81 ? 41.575 14.730 -17.324 1.00 50.38 81 PRO A C 1
ATOM 589 O O . PRO A 1 81 ? 41.382 14.715 -16.113 1.00 50.38 81 PRO A O 1
ATOM 592 N N . THR A 1 82 ? 41.883 15.860 -17.953 1.00 51.62 82 THR A N 1
ATOM 593 C CA . THR A 1 82 ? 41.797 17.151 -17.260 1.00 51.62 82 THR A CA 1
ATOM 594 C C . THR A 1 82 ? 41.614 18.298 -18.253 1.00 51.62 82 THR A C 1
ATOM 596 O O . THR A 1 82 ? 42.410 18.461 -19.171 1.00 51.62 82 THR A O 1
ATOM 599 N N . LEU A 1 83 ? 40.584 19.116 -17.989 1.00 41.53 83 LEU A N 1
ATOM 600 C CA . LEU A 1 83 ? 40.438 20.525 -18.398 1.00 41.53 83 LEU A CA 1
ATOM 601 C C . LEU A 1 83 ? 39.810 20.880 -19.763 1.00 41.53 83 LEU A C 1
ATOM 603 O O . LEU A 1 83 ? 40.134 21.922 -20.312 1.00 41.53 83 LEU A O 1
ATOM 607 N N . THR A 1 84 ? 38.836 20.122 -20.275 1.00 47.19 84 THR A N 1
ATOM 608 C CA . THR A 1 84 ? 37.921 20.646 -21.327 1.00 47.19 84 THR A CA 1
ATOM 609 C C . THR A 1 84 ? 36.444 20.656 -20.927 1.00 47.19 84 THR A C 1
ATOM 611 O O . THR A 1 84 ? 35.639 21.333 -21.555 1.00 47.19 84 THR A O 1
ATOM 614 N N . ALA A 1 85 ? 36.069 19.985 -19.833 1.00 47.84 85 ALA A N 1
ATOM 615 C CA . ALA A 1 85 ? 34.676 19.907 -19.380 1.00 47.84 85 ALA A CA 1
ATOM 616 C C . ALA A 1 85 ? 34.200 21.121 -18.553 1.00 47.84 85 ALA A C 1
ATOM 618 O O . ALA A 1 85 ? 33.029 21.183 -18.191 1.00 47.84 85 ALA A O 1
ATOM 619 N N . PHE A 1 86 ? 35.085 22.070 -18.221 1.00 42.28 86 PHE A N 1
ATOM 620 C CA . PHE A 1 86 ? 34.745 23.191 -17.332 1.00 42.28 86 PHE A CA 1
ATOM 621 C C . PHE A 1 86 ? 34.385 24.491 -18.076 1.00 42.28 86 PHE A C 1
ATOM 623 O O . PHE A 1 86 ? 33.744 25.364 -17.498 1.00 42.28 86 PHE A O 1
ATOM 630 N N . GLU A 1 87 ? 34.733 24.628 -19.360 1.00 42.66 87 GLU A N 1
ATOM 631 C CA . GLU A 1 87 ? 34.417 25.839 -20.141 1.00 42.66 87 GLU A CA 1
ATOM 632 C C . GLU A 1 87 ? 33.015 25.833 -20.765 1.00 42.66 87 GLU A C 1
ATOM 634 O O . GLU A 1 87 ? 32.454 26.897 -21.021 1.00 42.66 87 GLU A O 1
ATOM 639 N N . THR A 1 88 ? 32.378 24.672 -20.920 1.00 46.19 88 THR A N 1
ATOM 640 C CA . THR A 1 88 ? 31.008 24.562 -21.454 1.00 46.19 88 THR A CA 1
ATOM 641 C C . THR A 1 88 ? 29.906 24.871 -20.436 1.00 46.19 88 THR A C 1
ATOM 643 O O . THR A 1 88 ? 28.739 24.945 -20.806 1.00 46.19 88 THR A O 1
ATOM 646 N N . ALA A 1 89 ? 30.242 25.120 -19.166 1.00 43.94 89 ALA A N 1
ATOM 647 C CA . ALA A 1 89 ? 29.261 25.426 -18.120 1.00 43.94 89 ALA A CA 1
ATOM 648 C C . ALA A 1 89 ? 28.857 26.916 -18.039 1.00 43.94 89 ALA A C 1
ATOM 650 O O . ALA A 1 89 ? 28.019 27.282 -17.216 1.00 43.94 89 ALA A O 1
ATOM 651 N N . LYS A 1 90 ? 29.442 27.798 -18.865 1.00 42.22 90 LYS A N 1
ATOM 652 C CA . LYS A 1 90 ? 29.314 29.262 -18.711 1.00 42.22 90 LYS A CA 1
ATOM 653 C C . LYS A 1 90 ? 28.170 29.931 -19.488 1.00 42.22 90 LYS A C 1
ATOM 655 O O . LYS A 1 90 ? 28.020 31.144 -19.384 1.00 42.22 90 LYS A O 1
ATOM 660 N N . THR A 1 91 ? 27.345 29.182 -20.219 1.00 47.00 91 THR A N 1
ATOM 661 C CA . THR A 1 91 ? 26.236 29.731 -21.031 1.00 47.00 91 THR A CA 1
ATOM 662 C C . THR A 1 91 ? 24.866 29.129 -20.701 1.00 47.00 91 THR A C 1
ATOM 664 O O . THR A 1 91 ? 23.975 29.107 -21.548 1.00 47.00 91 THR A O 1
ATOM 667 N N . ALA A 1 92 ? 24.655 28.653 -19.470 1.00 46.19 92 ALA A N 1
ATOM 668 C CA . ALA A 1 92 ? 23.336 28.186 -19.046 1.00 46.19 92 ALA A CA 1
ATOM 669 C C . ALA A 1 92 ? 22.397 29.384 -18.751 1.00 46.19 92 ALA A C 1
ATOM 671 O O . ALA A 1 92 ? 22.735 30.229 -17.916 1.00 46.19 92 ALA A O 1
ATOM 672 N N . PRO A 1 93 ? 21.221 29.489 -19.402 1.00 46.41 93 PRO A N 1
ATOM 673 C CA . PRO A 1 93 ? 20.260 30.559 -19.150 1.00 46.41 93 PRO A CA 1
ATOM 674 C C . PRO A 1 93 ? 19.662 30.411 -17.744 1.00 46.41 93 PRO A C 1
ATOM 676 O O . PRO A 1 93 ? 18.968 29.445 -17.441 1.00 46.41 93 PRO A O 1
ATOM 679 N N . LEU A 1 94 ? 19.917 31.394 -16.879 1.00 49.81 94 LEU A N 1
ATOM 680 C CA . LEU A 1 94 ? 19.600 31.334 -15.446 1.00 49.81 94 LEU A CA 1
ATOM 681 C C . LEU A 1 94 ? 18.104 31.453 -15.092 1.00 49.81 94 LEU A C 1
ATOM 683 O O . LEU A 1 94 ? 17.761 31.354 -13.919 1.00 49.81 94 LEU A O 1
ATOM 687 N N . LEU A 1 95 ? 17.205 31.634 -16.066 1.00 47.56 95 LEU A N 1
ATOM 688 C CA . LEU A 1 95 ? 15.754 31.751 -15.835 1.00 47.56 95 LEU A CA 1
ATOM 689 C C . LEU A 1 95 ? 14.905 31.119 -16.958 1.00 47.56 95 LEU A C 1
ATOM 691 O O . LEU A 1 95 ? 13.787 31.554 -17.222 1.00 47.56 95 LEU A O 1
ATOM 695 N N . GLY A 1 96 ? 15.419 30.082 -17.626 1.00 38.97 96 GLY A N 1
ATOM 696 C CA . GLY A 1 96 ? 14.630 29.216 -18.505 1.00 38.97 96 GLY A CA 1
ATOM 697 C C . GLY A 1 96 ? 14.506 27.841 -17.863 1.00 38.97 96 GLY A C 1
ATOM 698 O O . GLY A 1 96 ? 15.475 27.092 -17.843 1.00 38.97 96 GLY A O 1
ATOM 699 N N . PHE A 1 97 ? 13.348 27.506 -17.294 1.00 45.69 97 PHE A N 1
ATOM 700 C CA . PHE A 1 97 ? 13.079 26.164 -16.771 1.00 45.69 97 PHE A CA 1
ATOM 701 C C . PHE A 1 97 ? 13.229 25.126 -17.906 1.00 45.69 97 PHE A C 1
ATOM 703 O O . PHE A 1 97 ? 12.319 24.936 -18.712 1.00 45.69 97 PHE A O 1
ATOM 710 N N . ALA A 1 98 ? 14.391 24.472 -17.976 1.00 42.28 98 ALA A N 1
ATOM 711 C CA . ALA A 1 98 ? 14.817 23.550 -19.030 1.00 42.28 98 ALA A CA 1
ATOM 712 C C . ALA A 1 98 ? 14.131 22.166 -18.951 1.00 42.28 98 ALA A C 1
ATOM 714 O O . ALA A 1 98 ? 14.787 21.128 -18.958 1.00 42.28 98 ALA A O 1
ATOM 715 N N . TRP A 1 99 ? 12.798 22.126 -18.848 1.00 45.16 99 TRP A N 1
ATOM 716 C CA . TRP A 1 99 ? 12.041 20.865 -18.921 1.00 45.16 99 TRP A CA 1
ATOM 717 C C . TRP A 1 99 ? 11.941 20.324 -20.352 1.00 45.16 99 TRP A C 1
ATOM 719 O O . TRP A 1 99 ? 11.689 19.135 -20.530 1.00 45.16 99 TRP A O 1
ATOM 729 N N . ALA A 1 100 ? 12.127 21.184 -21.359 1.00 43.16 100 ALA A N 1
ATOM 730 C CA . ALA A 1 100 ? 11.945 20.841 -22.769 1.00 43.16 100 ALA A CA 1
ATOM 731 C C . ALA A 1 100 ? 12.998 19.852 -23.300 1.00 43.16 100 ALA A C 1
ATOM 733 O O . ALA A 1 100 ? 12.680 19.045 -24.169 1.00 43.16 100 ALA A O 1
ATOM 734 N N . ASP A 1 101 ? 14.208 19.858 -22.733 1.00 48.69 101 ASP A N 1
ATOM 735 C CA . ASP A 1 101 ? 15.321 19.008 -23.183 1.00 48.69 101 ASP A CA 1
ATOM 736 C C . ASP A 1 101 ? 15.442 17.698 -22.385 1.00 48.69 101 ASP A C 1
ATOM 738 O O . ASP A 1 101 ? 16.351 16.895 -22.612 1.00 48.69 101 ASP A O 1
ATOM 742 N N . LEU A 1 102 ? 14.542 17.453 -21.424 1.00 60.03 102 LEU A N 1
ATOM 743 C CA . LEU A 1 102 ? 14.559 16.205 -20.670 1.00 60.03 102 LEU A CA 1
ATOM 744 C C . LEU A 1 102 ? 14.069 15.055 -21.558 1.00 60.03 102 LEU A C 1
ATOM 746 O O . LEU A 1 102 ? 12.994 15.149 -22.153 1.00 60.03 102 LEU A O 1
ATOM 750 N N . PRO A 1 103 ? 14.793 13.921 -21.610 1.00 75.75 103 PRO A N 1
ATOM 751 C CA . PRO A 1 103 ? 14.342 12.778 -22.386 1.00 75.75 103 PRO A CA 1
ATOM 752 C C . PRO A 1 103 ? 12.981 12.319 -21.854 1.00 75.75 103 PRO A C 1
ATOM 754 O O . PRO A 1 103 ? 12.819 12.126 -20.647 1.00 75.75 103 PRO A O 1
ATOM 757 N N . LEU A 1 104 ? 12.016 12.113 -22.758 1.00 78.88 104 LEU A N 1
ATOM 758 C CA . LEU A 1 104 ? 10.623 11.743 -22.456 1.00 78.88 104 LEU A CA 1
ATOM 759 C C . LEU A 1 104 ? 10.520 10.641 -21.387 1.00 78.88 104 LEU A C 1
ATOM 761 O O . LEU A 1 104 ? 9.706 10.714 -20.467 1.00 78.88 104 LEU A O 1
ATOM 765 N N . ARG A 1 105 ? 11.414 9.651 -21.463 1.00 76.69 105 ARG A N 1
ATOM 766 C CA . ARG A 1 105 ? 11.546 8.568 -20.483 1.00 76.69 105 ARG A CA 1
ATOM 767 C C . ARG A 1 105 ? 11.742 9.069 -19.049 1.00 76.69 105 ARG A C 1
ATOM 769 O O . ARG A 1 105 ? 11.111 8.545 -18.136 1.00 76.69 105 ARG A O 1
ATOM 776 N N . SER A 1 106 ? 12.618 10.046 -18.834 1.00 79.44 106 SER A N 1
ATOM 777 C CA . SER A 1 106 ? 12.900 10.590 -17.503 1.00 79.44 106 SER A CA 1
ATOM 778 C C . SER A 1 106 ? 11.693 11.322 -16.935 1.00 79.44 106 SER A C 1
ATOM 780 O O . SER A 1 106 ? 11.374 11.105 -15.771 1.00 79.44 106 SER A O 1
ATOM 782 N N . ILE A 1 107 ? 10.980 12.104 -17.754 1.00 77.81 107 ILE A N 1
ATOM 783 C CA . ILE A 1 107 ? 9.752 12.795 -17.333 1.00 77.81 107 ILE A CA 1
ATOM 784 C C . ILE A 1 107 ? 8.719 11.771 -16.853 1.00 77.81 107 ILE A C 1
ATOM 786 O O . ILE A 1 107 ? 8.257 11.857 -15.718 1.00 77.81 107 ILE A O 1
ATOM 790 N N . ILE A 1 108 ? 8.429 10.748 -17.665 1.00 79.25 108 ILE A N 1
ATOM 791 C CA . ILE A 1 108 ? 7.452 9.706 -17.316 1.00 79.25 108 ILE A CA 1
ATOM 792 C C . ILE A 1 108 ? 7.851 8.994 -16.015 1.00 79.25 108 ILE A C 1
ATOM 794 O O . ILE A 1 108 ? 7.019 8.803 -15.128 1.00 79.25 108 ILE A O 1
ATOM 798 N N . VAL A 1 109 ? 9.124 8.611 -15.878 1.00 85.19 109 VAL A N 1
ATOM 799 C CA . VAL A 1 109 ? 9.624 7.901 -14.692 1.00 85.19 109 VAL A CA 1
ATOM 800 C C . VAL A 1 109 ? 9.583 8.782 -13.439 1.00 85.19 109 VAL A C 1
ATOM 802 O O . VAL A 1 109 ? 9.221 8.290 -12.370 1.00 85.19 109 VAL A O 1
ATOM 805 N N . MET A 1 110 ? 9.915 10.069 -13.553 1.00 82.75 110 MET A N 1
ATOM 806 C CA . MET A 1 110 ? 9.813 11.023 -12.446 1.00 82.75 110 MET A CA 1
ATOM 807 C C . MET A 1 110 ? 8.361 11.213 -12.014 1.00 82.75 110 MET A C 1
ATOM 809 O O . MET A 1 110 ? 8.071 11.135 -10.822 1.00 82.75 110 MET A O 1
ATOM 813 N N . THR A 1 111 ? 7.438 11.395 -12.964 1.00 82.69 111 THR A N 1
ATOM 814 C CA . THR A 1 111 ? 6.006 11.499 -12.663 1.00 82.69 111 THR A CA 1
ATOM 815 C C . THR A 1 111 ? 5.501 10.226 -11.989 1.00 82.69 111 THR A C 1
ATOM 817 O O . THR A 1 111 ? 4.838 10.316 -10.962 1.00 82.69 111 THR A O 1
ATOM 820 N N . HIS A 1 112 ? 5.883 9.046 -12.487 1.00 87.38 112 HIS A N 1
ATOM 821 C CA . HIS A 1 112 ? 5.517 7.763 -11.883 1.00 87.38 112 HIS A CA 1
ATOM 822 C C . HIS A 1 112 ? 5.973 7.655 -10.418 1.00 87.38 112 HIS A C 1
ATOM 824 O O . HIS A 1 112 ? 5.197 7.268 -9.543 1.00 87.38 112 HIS A O 1
ATOM 830 N N . GLN A 1 113 ? 7.222 8.037 -10.128 1.00 89.25 113 GLN A N 1
ATOM 831 C CA . GLN A 1 113 ? 7.765 8.027 -8.764 1.00 89.25 113 GLN A CA 1
ATOM 832 C C . GLN A 1 113 ? 7.097 9.074 -7.865 1.00 89.25 113 GLN A C 1
ATOM 834 O O . GLN A 1 113 ? 6.809 8.786 -6.705 1.00 89.25 113 GLN A O 1
ATOM 839 N N . ALA A 1 114 ? 6.795 10.263 -8.389 1.00 82.88 114 ALA A N 1
ATOM 840 C CA . ALA A 1 114 ? 6.069 11.287 -7.645 1.00 82.88 114 ALA A CA 1
ATOM 841 C C . ALA A 1 114 ? 4.655 10.813 -7.273 1.00 82.88 114 ALA A C 1
ATOM 843 O O . ALA A 1 114 ? 4.246 10.938 -6.119 1.00 82.88 114 ALA A O 1
ATOM 844 N N . SER A 1 115 ? 3.930 10.195 -8.212 1.00 87.75 115 SER A N 1
ATOM 845 C CA . SER A 1 115 ? 2.609 9.609 -7.956 1.00 87.75 115 SER A CA 1
ATOM 846 C C . SER A 1 115 ? 2.660 8.498 -6.906 1.00 87.75 115 SER A C 1
ATOM 848 O O . SER A 1 115 ? 1.782 8.431 -6.045 1.00 87.75 115 SER A O 1
ATOM 850 N N . LEU A 1 116 ? 3.717 7.677 -6.925 1.00 93.50 116 LEU A N 1
ATOM 851 C CA . LEU A 1 116 ? 3.963 6.654 -5.911 1.00 93.50 116 LEU A CA 1
ATOM 852 C C . LEU A 1 116 ? 4.127 7.258 -4.511 1.00 93.50 116 LEU A C 1
ATOM 854 O O . LEU A 1 116 ? 3.504 6.770 -3.574 1.00 93.50 116 LEU A O 1
ATOM 858 N N . VAL A 1 117 ? 4.917 8.326 -4.364 1.00 93.00 117 VAL A N 1
ATOM 859 C CA . VAL A 1 117 ? 5.132 8.991 -3.065 1.00 93.00 117 VAL A CA 1
ATOM 860 C C . VAL A 1 117 ? 3.855 9.661 -2.556 1.00 93.00 117 VAL A C 1
ATOM 862 O O . VAL A 1 117 ? 3.538 9.538 -1.373 1.00 93.00 117 VAL A O 1
ATOM 865 N N . VAL A 1 118 ? 3.091 10.321 -3.433 1.00 85.94 118 VAL A N 1
ATOM 866 C CA . VAL A 1 118 ? 1.799 10.930 -3.069 1.00 85.94 118 VAL A CA 1
ATOM 867 C C . VAL A 1 118 ? 0.812 9.863 -2.588 1.00 85.94 118 VAL A C 1
ATOM 869 O O . VAL A 1 118 ? 0.196 10.025 -1.534 1.00 85.94 118 VAL A O 1
ATOM 872 N N . GLY A 1 119 ? 0.693 8.756 -3.326 1.00 93.50 119 GLY A N 1
ATOM 873 C CA . GLY A 1 119 ? -0.182 7.645 -2.960 1.00 93.50 119 GLY A CA 1
ATOM 874 C C . GLY A 1 119 ? 0.237 6.960 -1.655 1.00 93.50 119 GLY A C 1
ATOM 875 O O . GLY A 1 119 ? -0.593 6.804 -0.761 1.00 93.50 119 GLY A O 1
ATOM 876 N N . LEU A 1 120 ? 1.528 6.641 -1.502 1.00 94.56 120 LEU A N 1
ATOM 877 C CA . LEU A 1 120 ? 2.102 6.052 -0.286 1.00 94.56 120 LEU A CA 1
ATOM 878 C C . LEU A 1 120 ? 1.874 6.953 0.931 1.00 94.56 120 LEU A C 1
ATOM 880 O O . LEU A 1 120 ? 1.422 6.474 1.968 1.00 94.56 120 LEU A O 1
ATOM 884 N N . GLY A 1 121 ? 2.161 8.253 0.817 1.00 90.12 121 GLY A N 1
ATOM 885 C CA . GLY A 1 121 ? 1.998 9.200 1.919 1.00 90.12 121 GLY A CA 1
ATOM 886 C C . GLY A 1 121 ? 0.547 9.298 2.391 1.00 90.12 121 GLY A C 1
ATOM 887 O O . GLY A 1 121 ? 0.281 9.222 3.591 1.00 90.12 121 GLY A O 1
ATOM 888 N N . ALA A 1 122 ? -0.399 9.397 1.452 1.00 92.00 122 ALA A N 1
ATOM 889 C CA . ALA A 1 122 ? -1.824 9.423 1.767 1.00 92.00 122 ALA A CA 1
ATOM 890 C C . ALA A 1 122 ? -2.315 8.097 2.373 1.00 92.00 122 ALA A C 1
ATOM 892 O O . ALA A 1 122 ? -3.099 8.117 3.322 1.00 92.00 122 ALA A O 1
ATOM 893 N N . ALA A 1 123 ? -1.831 6.958 1.869 1.00 93.56 123 ALA A N 1
ATOM 894 C CA . ALA A 1 123 ? -2.205 5.6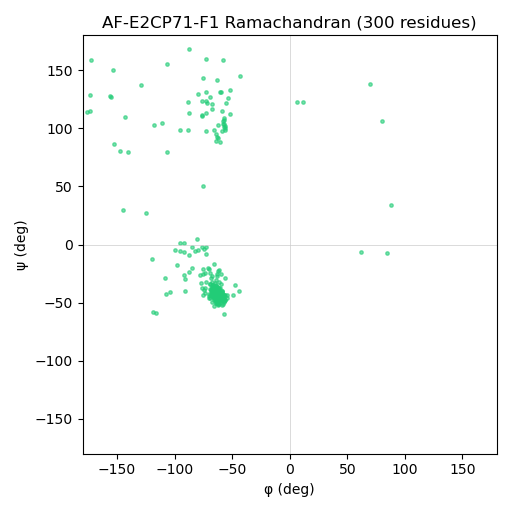38 2.368 1.00 93.56 123 ALA A CA 1
ATOM 895 C C . ALA A 1 123 ? -1.688 5.402 3.790 1.00 93.56 123 ALA A C 1
ATOM 897 O O . ALA A 1 123 ? -2.473 5.079 4.675 1.00 93.56 123 ALA A O 1
ATOM 898 N N . VAL A 1 124 ? -0.403 5.670 4.048 1.00 90.88 124 VAL A N 1
ATOM 899 C CA . VAL A 1 124 ? 0.187 5.550 5.392 1.00 90.88 124 VAL A CA 1
ATOM 900 C C . VAL A 1 124 ? -0.503 6.491 6.375 1.00 90.88 124 VAL A C 1
ATOM 902 O O . VAL A 1 124 ? -0.806 6.092 7.500 1.00 90.88 124 VAL A O 1
ATOM 905 N N . PHE A 1 125 ? -0.791 7.728 5.960 1.00 91.12 125 PHE A N 1
ATOM 906 C CA . PHE A 1 125 ? -1.567 8.654 6.778 1.00 91.12 125 PHE A CA 1
ATOM 907 C C . PHE A 1 125 ? -2.932 8.063 7.146 1.00 91.12 125 PHE A C 1
ATOM 909 O O . PHE A 1 125 ? -3.298 8.075 8.321 1.00 91.12 125 PHE A O 1
ATOM 916 N N . LEU A 1 126 ? -3.664 7.517 6.171 1.00 92.00 126 LEU A N 1
ATOM 917 C CA . LE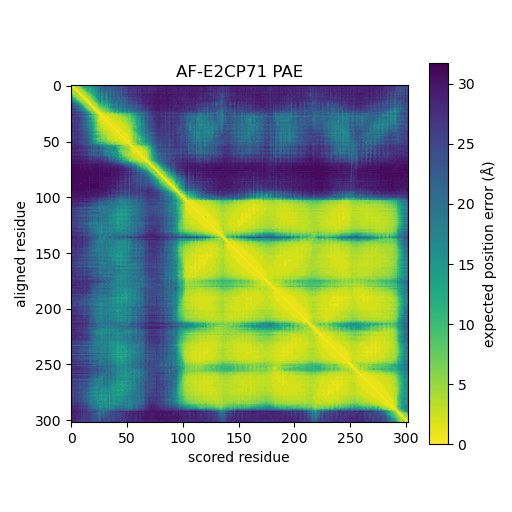U A 1 126 ? -4.986 6.937 6.384 1.00 92.00 126 LEU A CA 1
ATOM 918 C C . LEU A 1 126 ? -4.937 5.697 7.288 1.00 92.00 126 LEU A C 1
ATOM 920 O O . LEU A 1 126 ? -5.730 5.598 8.223 1.00 92.00 126 LEU A O 1
ATOM 924 N N . ASP A 1 127 ? -3.980 4.800 7.055 1.00 90.06 127 ASP A N 1
ATOM 925 C CA . ASP A 1 127 ? -3.783 3.576 7.832 1.00 90.06 127 ASP A CA 1
ATOM 926 C C . ASP A 1 127 ? -3.496 3.905 9.306 1.00 90.06 127 ASP A C 1
ATOM 928 O O . ASP A 1 127 ? -4.145 3.373 10.212 1.00 90.06 127 ASP A O 1
ATOM 932 N N . LEU A 1 128 ? -2.587 4.853 9.566 1.00 86.38 128 LEU A N 1
ATOM 933 C CA . LEU A 1 128 ? -2.277 5.322 10.921 1.00 86.38 128 LEU A CA 1
ATOM 934 C C . LEU A 1 128 ? -3.448 6.075 11.558 1.00 86.38 128 LEU A C 1
ATOM 936 O O . LEU A 1 128 ? -3.705 5.931 12.759 1.00 86.38 128 LEU A O 1
ATOM 940 N N . PHE A 1 129 ? -4.162 6.878 10.767 1.00 86.38 129 PHE A N 1
ATOM 941 C CA . PHE A 1 129 ? -5.326 7.617 11.232 1.00 86.38 129 PHE A CA 1
ATOM 942 C C . PHE A 1 129 ? -6.417 6.650 11.694 1.00 86.38 129 PHE A C 1
ATOM 944 O O . PHE A 1 129 ? -6.842 6.739 12.842 1.00 86.38 129 PHE A O 1
ATOM 951 N N . ILE A 1 130 ? -6.795 5.667 10.872 1.00 82.88 130 ILE A N 1
ATOM 952 C CA . ILE A 1 130 ? -7.787 4.637 11.217 1.00 82.88 130 ILE A CA 1
ATOM 953 C C . ILE A 1 130 ? -7.315 3.800 12.415 1.00 82.88 130 ILE A C 1
ATOM 955 O O . ILE A 1 130 ? -8.084 3.585 13.355 1.00 82.88 130 ILE A O 1
ATOM 959 N N . ALA A 1 131 ? -6.041 3.392 12.446 1.00 81.31 131 ALA A N 1
ATOM 960 C CA . ALA A 1 131 ? -5.483 2.614 13.553 1.00 81.31 131 ALA A CA 1
ATOM 961 C C . ALA A 1 131 ? -5.577 3.342 14.904 1.00 81.31 131 ALA A C 1
ATOM 963 O O . ALA A 1 131 ? -5.823 2.722 15.940 1.00 81.31 131 ALA A O 1
ATOM 964 N N . ARG A 1 132 ? -5.453 4.675 14.917 1.00 80.31 132 ARG A N 1
ATOM 965 C CA . ARG A 1 132 ? -5.651 5.477 16.133 1.00 80.31 132 ARG A CA 1
ATOM 966 C C . ARG A 1 132 ? -7.087 5.383 16.668 1.00 80.31 132 ARG A C 1
ATOM 968 O O . ARG A 1 132 ? -7.267 5.379 17.891 1.00 80.31 132 ARG A O 1
ATOM 975 N N . TYR A 1 133 ? -8.093 5.309 15.794 1.00 74.56 133 TYR A N 1
ATOM 976 C CA . TYR A 1 133 ? -9.501 5.191 16.199 1.00 74.56 133 TYR A CA 1
ATOM 977 C C . TYR A 1 133 ? -9.867 3.791 16.691 1.00 74.56 133 TYR A C 1
ATOM 979 O O . TYR A 1 133 ? -10.724 3.690 17.562 1.00 74.56 133 TYR A O 1
ATOM 987 N N . LEU A 1 134 ? -9.156 2.739 16.260 1.00 72.19 134 LEU A N 1
ATOM 988 C CA . LEU A 1 134 ? -9.324 1.390 16.828 1.00 72.19 134 LEU A CA 1
ATOM 989 C C . LEU A 1 134 ? -9.108 1.355 18.352 1.00 72.19 134 LEU A C 1
ATOM 991 O O . LEU A 1 134 ? -9.689 0.515 19.030 1.00 72.19 134 LEU A O 1
ATOM 995 N N . VAL A 1 135 ? -8.282 2.256 18.897 1.00 68.06 135 VAL A N 1
ATOM 996 C CA . VAL A 1 135 ? -7.895 2.242 20.318 1.00 68.06 135 VAL A CA 1
ATOM 997 C C . VAL A 1 135 ? -8.607 3.310 21.146 1.00 68.06 135 VAL A C 1
ATOM 999 O O . VAL A 1 135 ? -8.927 3.069 22.308 1.00 68.06 135 VAL A O 1
ATOM 1002 N N . LYS A 1 136 ? -8.764 4.529 20.614 1.00 63.00 136 LYS A N 1
ATOM 1003 C CA . LYS A 1 136 ? -9.000 5.706 21.468 1.00 63.00 136 LYS A CA 1
ATOM 1004 C C . LYS A 1 136 ? -10.403 6.299 21.431 1.00 63.00 136 LYS A C 1
ATOM 1006 O O . LYS A 1 136 ? -10.767 6.936 22.417 1.00 63.00 136 LYS A O 1
ATOM 1011 N N . HIS A 1 137 ? -11.150 6.186 20.333 1.00 62.78 137 HIS A N 1
ATOM 1012 C CA . HIS A 1 137 ? -12.314 7.053 20.124 1.00 62.78 137 HIS A CA 1
ATOM 1013 C C . HIS A 1 137 ? -13.389 6.434 19.232 1.00 62.78 137 HIS A C 1
ATOM 1015 O O . HIS A 1 137 ? -13.088 5.695 18.301 1.00 62.78 137 HIS A O 1
ATOM 1021 N N . GLN A 1 138 ? -14.640 6.827 19.482 1.00 70.06 138 GLN A N 1
ATOM 1022 C CA . GLN A 1 138 ? -15.740 6.645 18.539 1.00 70.06 138 GLN A CA 1
ATOM 1023 C C . GLN A 1 138 ? -15.461 7.447 17.263 1.00 70.06 138 GLN A C 1
ATOM 1025 O O . GLN A 1 138 ? -14.944 8.567 17.313 1.00 70.06 138 GLN A O 1
ATOM 1030 N N . ILE A 1 139 ? -15.807 6.868 16.118 1.00 75.69 139 ILE A N 1
ATOM 1031 C CA . ILE A 1 139 ? -15.636 7.512 14.817 1.00 75.69 139 ILE A CA 1
ATOM 1032 C C . ILE A 1 139 ? -16.740 8.561 14.642 1.00 75.69 139 ILE A C 1
ATOM 1034 O O . ILE A 1 139 ? -17.917 8.207 14.527 1.00 75.69 139 ILE A O 1
ATOM 1038 N N . ASN A 1 140 ? -16.358 9.842 14.639 1.00 81.56 140 ASN A N 1
ATOM 1039 C CA . ASN A 1 140 ? -17.266 10.965 14.392 1.00 81.56 140 ASN A CA 1
ATOM 1040 C C . ASN A 1 140 ? -17.388 11.269 12.882 1.00 81.56 140 ASN A C 1
ATOM 1042 O O . ASN A 1 140 ? -16.602 10.777 12.069 1.00 81.56 140 ASN A O 1
ATOM 1046 N N . GLN A 1 141 ? -18.360 12.106 12.504 1.00 83.88 141 GLN A N 1
ATOM 1047 C CA . GLN A 1 141 ? -18.588 12.473 11.097 1.00 83.88 141 GLN A CA 1
ATOM 1048 C C . GLN A 1 141 ? -17.392 13.203 10.462 1.00 83.88 141 GLN A C 1
ATOM 1050 O O . GLN A 1 141 ? -17.012 12.896 9.337 1.00 83.88 141 GLN A O 1
ATOM 1055 N N . GLN A 1 142 ? -16.716 14.084 11.204 1.00 86.19 142 GLN A N 1
ATOM 1056 C CA . GLN A 1 142 ? -15.531 14.801 10.708 1.00 86.19 142 GLN A CA 1
ATOM 1057 C C . GLN A 1 142 ? -14.370 13.847 10.363 1.00 86.19 142 GLN A C 1
ATOM 1059 O O . GLN A 1 142 ? -13.665 14.027 9.372 1.00 86.19 142 GLN A O 1
ATOM 1064 N N . SER A 1 143 ? -14.175 12.790 11.153 1.00 86.12 143 SER A N 1
ATOM 1065 C CA . SER A 1 143 ? -13.186 11.744 10.896 1.00 86.12 143 SER A CA 1
ATOM 1066 C C . SER A 1 143 ? -13.544 10.930 9.657 1.00 86.12 143 SER A C 1
ATOM 1068 O O . SER A 1 143 ? -12.646 10.574 8.897 1.00 86.12 143 SER A O 1
ATOM 1070 N N . LEU A 1 144 ? -14.833 10.662 9.422 1.00 87.56 144 LEU A N 1
ATOM 1071 C CA . LEU A 1 144 ? -15.300 9.981 8.210 1.00 87.56 144 LEU A CA 1
ATOM 1072 C C . LEU A 1 144 ? -15.042 10.808 6.951 1.00 87.56 144 LEU A C 1
ATOM 1074 O O . LEU A 1 144 ? -14.643 10.248 5.927 1.00 87.56 144 LEU A O 1
ATOM 1078 N N . GLU A 1 145 ? -15.240 12.123 7.016 1.00 89.50 145 GLU A N 1
ATOM 1079 C CA . GLU A 1 145 ? -14.925 13.036 5.914 1.00 89.50 145 GLU A CA 1
ATOM 1080 C C . GLU A 1 145 ? -13.430 13.020 5.595 1.00 89.50 145 GLU A C 1
ATOM 1082 O O . GLU A 1 145 ? -13.057 12.861 4.432 1.00 89.50 145 GLU A O 1
ATOM 1087 N N . LEU A 1 146 ? -12.571 13.080 6.619 1.00 90.00 146 LEU A N 1
ATOM 1088 C CA . LEU A 1 146 ? -11.119 13.020 6.443 1.00 90.00 146 LEU A CA 1
ATOM 1089 C C . LEU A 1 146 ? -10.655 11.667 5.881 1.00 90.00 146 LEU A C 1
ATOM 1091 O O . LEU A 1 146 ? -9.823 11.634 4.975 1.00 90.00 146 LEU A O 1
ATOM 1095 N N . ILE A 1 147 ? -11.229 10.558 6.358 1.00 90.19 147 ILE A N 1
ATOM 1096 C CA . ILE A 1 147 ? -10.980 9.211 5.821 1.00 90.19 147 ILE A CA 1
ATOM 1097 C C . ILE A 1 147 ? -11.392 9.139 4.347 1.00 90.19 147 ILE A C 1
ATOM 1099 O O . ILE A 1 147 ? -10.643 8.641 3.508 1.00 90.19 147 ILE A O 1
ATOM 1103 N N . THR A 1 148 ? -12.568 9.672 4.014 1.00 90.00 148 THR A N 1
ATOM 1104 C CA . THR A 1 148 ? -13.092 9.670 2.643 1.00 90.00 148 THR A CA 1
ATOM 1105 C C . THR A 1 148 ? -12.232 10.533 1.721 1.00 90.00 148 THR A C 1
ATOM 1107 O O . THR A 1 148 ? -11.942 10.130 0.596 1.00 90.00 148 THR A O 1
ATOM 1110 N N . PHE A 1 149 ? -11.799 11.706 2.188 1.00 89.44 149 PHE A N 1
ATOM 1111 C CA . PHE A 1 149 ? -10.887 12.577 1.454 1.00 89.44 149 PHE A CA 1
ATOM 1112 C C . PHE A 1 149 ? -9.537 11.893 1.217 1.00 89.44 149 PHE A C 1
ATOM 1114 O O . PHE A 1 149 ? -9.106 11.791 0.070 1.00 89.44 149 PHE A O 1
ATOM 1121 N N . GLY A 1 150 ? -8.913 11.350 2.267 1.00 90.56 150 GLY A N 1
ATOM 1122 C CA . GLY A 1 150 ? -7.651 10.616 2.158 1.00 90.56 150 GLY A CA 1
ATOM 1123 C C . GLY A 1 150 ? -7.753 9.441 1.185 1.00 90.56 150 GLY A C 1
ATOM 1124 O O . GLY A 1 150 ? -6.909 9.296 0.306 1.00 90.56 150 GLY A O 1
ATOM 1125 N N . SER A 1 151 ? -8.842 8.671 1.249 1.00 91.56 151 SER A N 1
ATOM 1126 C CA . SER A 1 151 ? -9.095 7.564 0.319 1.00 91.56 151 SER A CA 1
ATOM 1127 C C . SER A 1 151 ? -9.205 8.026 -1.140 1.00 91.56 151 SER A C 1
ATOM 1129 O O . SER A 1 151 ? -8.707 7.343 -2.031 1.00 91.56 151 SER A O 1
ATOM 1131 N N . LYS A 1 152 ? -9.800 9.199 -1.410 1.00 88.62 152 LYS A N 1
ATOM 1132 C CA . LYS A 1 152 ? -9.820 9.784 -2.766 1.00 88.62 152 LYS A CA 1
ATOM 1133 C C . LYS A 1 152 ? -8.419 10.174 -3.236 1.00 88.62 152 LYS A C 1
ATOM 1135 O O . LYS A 1 152 ? -8.083 9.922 -4.388 1.00 88.62 152 LYS A O 1
ATOM 1140 N N . VAL A 1 153 ? -7.593 10.750 -2.359 1.00 91.06 153 VAL A N 1
ATOM 1141 C CA . VAL A 1 153 ? -6.196 11.087 -2.685 1.00 91.06 153 VAL A CA 1
ATOM 1142 C C . VAL A 1 153 ? -5.399 9.826 -3.026 1.00 91.06 153 VAL A C 1
ATOM 1144 O O . VAL A 1 153 ? -4.696 9.810 -4.036 1.00 91.06 153 VAL A O 1
ATOM 1147 N N . VAL A 1 154 ? -5.562 8.749 -2.250 1.00 94.75 154 VAL A N 1
ATOM 1148 C CA . VAL A 1 154 ? -4.962 7.436 -2.550 1.00 94.75 154 VAL A CA 1
ATOM 1149 C C . VAL A 1 154 ? -5.429 6.920 -3.914 1.00 94.75 154 VAL A C 1
ATOM 1151 O O . VAL A 1 154 ? -4.600 6.495 -4.717 1.00 94.75 154 VAL A O 1
ATOM 1154 N N . ALA A 1 155 ? -6.730 7.005 -4.211 1.00 89.38 155 ALA A N 1
ATOM 1155 C CA . ALA A 1 155 ? -7.285 6.579 -5.495 1.00 89.38 155 ALA A CA 1
ATOM 1156 C C . ALA A 1 155 ? -6.710 7.377 -6.680 1.00 89.38 155 ALA A C 1
ATOM 1158 O O . ALA A 1 155 ? -6.342 6.782 -7.692 1.00 89.38 155 ALA A O 1
ATOM 1159 N N . TYR A 1 156 ? -6.565 8.701 -6.553 1.00 87.38 156 TYR A N 1
ATOM 1160 C CA . TYR A 1 156 ? -5.920 9.525 -7.581 1.00 87.38 156 TYR A CA 1
ATOM 1161 C C . TYR A 1 156 ? -4.435 9.190 -7.747 1.00 87.38 156 TYR A C 1
ATOM 1163 O O . TYR A 1 156 ? -3.961 9.076 -8.876 1.00 87.38 156 TYR A O 1
ATOM 1171 N N . GLY A 1 157 ? -3.711 8.973 -6.644 1.00 89.44 157 GLY A N 1
ATOM 1172 C CA . GLY A 1 157 ? -2.321 8.516 -6.684 1.00 89.44 157 GLY A CA 1
ATOM 1173 C C . GLY A 1 157 ? -2.183 7.192 -7.437 1.00 89.44 157 GLY A C 1
ATOM 1174 O O . GLY A 1 157 ? -1.359 7.076 -8.340 1.00 89.44 157 GLY A O 1
ATOM 1175 N N . LEU A 1 158 ? -3.049 6.221 -7.138 1.00 94.06 158 LEU A N 1
ATOM 1176 C CA . LEU A 1 158 ? -3.080 4.927 -7.817 1.00 94.06 158 LEU A CA 1
ATOM 1177 C C . LEU A 1 158 ? -3.450 5.041 -9.306 1.00 94.06 158 LEU A C 1
ATOM 1179 O O . LEU A 1 158 ? -2.829 4.385 -10.142 1.00 94.06 158 LEU A O 1
ATOM 1183 N N . ALA A 1 159 ? -4.418 5.891 -9.656 1.00 87.94 159 ALA A N 1
ATOM 1184 C CA . ALA A 1 159 ? -4.782 6.141 -11.049 1.00 87.94 159 ALA A CA 1
ATOM 1185 C C . ALA A 1 159 ? -3.601 6.719 -11.848 1.00 87.94 159 ALA A C 1
ATOM 1187 O O . ALA A 1 159 ? -3.322 6.267 -12.960 1.00 87.94 159 ALA A O 1
ATOM 1188 N N . LEU A 1 160 ? -2.856 7.665 -11.264 1.00 86.88 160 LEU A N 1
ATOM 1189 C CA . LEU A 1 160 ? -1.655 8.227 -11.884 1.00 86.88 160 LEU A CA 1
ATOM 1190 C C . LEU A 1 160 ? -0.520 7.201 -12.004 1.00 86.88 160 LEU A C 1
ATOM 1192 O O . LEU A 1 160 ? 0.176 7.185 -13.021 1.00 86.88 160 LEU A O 1
ATOM 1196 N N . ILE A 1 161 ? -0.352 6.313 -11.016 1.00 93.50 161 ILE A N 1
ATOM 1197 C CA . ILE A 1 161 ? 0.600 5.192 -11.095 1.00 93.50 161 ILE A CA 1
ATOM 1198 C C . ILE A 1 161 ? 0.266 4.296 -12.286 1.00 93.50 161 ILE A C 1
ATOM 1200 O O . ILE A 1 161 ? 1.170 3.975 -13.049 1.00 93.50 161 ILE A O 1
ATOM 1204 N N . TRP A 1 162 ? -1.005 3.933 -12.487 1.00 94.69 162 TRP A N 1
ATOM 1205 C CA . TRP A 1 162 ? -1.426 3.130 -13.639 1.00 94.69 162 TRP A CA 1
ATOM 1206 C C . TRP A 1 162 ? -1.206 3.848 -14.967 1.00 94.69 162 TRP A C 1
ATOM 1208 O O . TRP A 1 162 ? -0.609 3.274 -15.876 1.00 94.69 162 TRP A O 1
ATOM 1218 N N . LEU A 1 163 ? -1.632 5.110 -15.070 1.00 89.38 163 LEU A N 1
ATOM 1219 C CA . LEU A 1 163 ? -1.465 5.909 -16.284 1.00 89.38 163 LEU A CA 1
ATOM 1220 C C . LEU A 1 163 ? 0.010 5.981 -16.701 1.00 89.38 163 LEU A C 1
ATOM 1222 O O . LEU A 1 163 ? 0.366 5.720 -17.850 1.00 89.38 163 LEU A O 1
ATOM 1226 N N . THR A 1 164 ? 0.883 6.285 -15.743 1.00 87.81 164 THR A N 1
ATOM 1227 C CA . THR A 1 164 ? 2.325 6.366 -15.986 1.00 87.81 164 THR A CA 1
ATOM 1228 C C . THR A 1 164 ? 2.968 4.991 -16.177 1.00 87.81 164 THR A C 1
ATOM 1230 O O . THR A 1 164 ? 3.886 4.871 -16.982 1.00 87.81 164 THR A O 1
ATOM 1233 N N . ALA A 1 165 ? 2.481 3.931 -15.524 1.00 91.25 165 ALA A N 1
ATOM 1234 C CA . ALA A 1 165 ? 2.952 2.563 -15.748 1.00 91.25 165 ALA A CA 1
ATOM 1235 C C . ALA A 1 165 ? 2.665 2.093 -17.179 1.00 91.25 165 ALA A C 1
ATOM 1237 O O . ALA A 1 165 ? 3.556 1.544 -17.826 1.00 91.25 165 ALA A O 1
ATOM 1238 N N . PHE A 1 166 ? 1.465 2.360 -17.703 1.00 88.6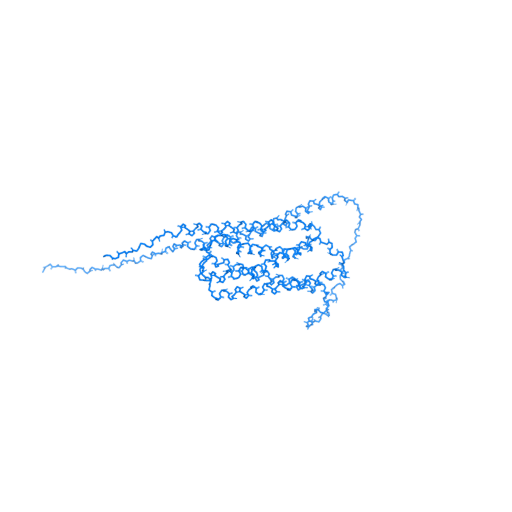9 166 PHE A N 1
ATOM 1239 C CA . PHE A 1 166 ? 1.140 2.064 -19.098 1.00 88.69 166 PHE A CA 1
ATOM 1240 C C . PHE A 1 166 ? 2.010 2.864 -20.065 1.00 88.69 166 PHE A C 1
ATOM 1242 O O . PHE A 1 166 ? 2.494 2.298 -21.042 1.00 88.69 166 PHE A O 1
ATOM 1249 N N . ALA A 1 167 ? 2.286 4.137 -19.768 1.00 83.31 167 ALA A N 1
ATOM 1250 C CA . ALA A 1 167 ? 3.208 4.939 -20.571 1.00 83.31 167 ALA A CA 1
ATOM 1251 C C . ALA A 1 167 ? 4.633 4.350 -20.585 1.00 83.31 167 ALA A C 1
ATOM 1253 O O . ALA A 1 167 ? 5.261 4.290 -21.641 1.00 83.31 167 ALA A O 1
ATOM 1254 N N . ILE A 1 168 ? 5.133 3.858 -19.442 1.00 85.75 168 ILE A N 1
ATOM 1255 C CA . ILE A 1 168 ? 6.435 3.174 -19.354 1.00 85.75 168 ILE A CA 1
ATOM 1256 C C . ILE A 1 168 ? 6.426 1.868 -20.159 1.00 85.75 168 ILE A C 1
ATOM 1258 O O . ILE A 1 168 ? 7.363 1.620 -20.915 1.00 85.75 168 ILE A O 1
ATOM 1262 N N . LEU A 1 169 ? 5.383 1.040 -20.021 1.00 87.75 169 LEU A N 1
ATOM 1263 C CA . LEU A 1 169 ? 5.269 -0.225 -20.755 1.00 87.75 169 LEU A CA 1
ATOM 1264 C C . LEU A 1 169 ? 5.177 0.001 -22.267 1.00 87.75 169 LEU A C 1
ATOM 1266 O O . LEU A 1 169 ? 5.862 -0.687 -23.018 1.00 87.75 169 LEU A O 1
ATOM 1270 N N . ALA A 1 170 ? 4.396 0.989 -22.709 1.00 82.88 170 ALA A N 1
ATOM 1271 C CA . ALA A 1 170 ? 4.315 1.376 -24.113 1.00 82.88 170 ALA A CA 1
ATOM 1272 C C . ALA A 1 170 ? 5.675 1.864 -24.631 1.00 82.88 170 ALA A C 1
ATOM 1274 O O . ALA A 1 170 ? 6.130 1.410 -25.679 1.00 82.88 170 ALA A O 1
ATOM 1275 N N . TYR A 1 171 ? 6.370 2.722 -23.874 1.00 82.69 171 TYR A N 1
ATOM 1276 C CA . TYR A 1 171 ? 7.715 3.172 -24.235 1.00 82.69 171 TYR A CA 1
ATOM 1277 C C . TYR A 1 171 ? 8.687 1.990 -24.373 1.00 82.69 171 TYR A C 1
ATOM 1279 O O . TYR A 1 171 ? 9.422 1.916 -25.355 1.00 82.69 171 TYR A O 1
ATOM 1287 N N . TYR A 1 172 ? 8.678 1.033 -23.439 1.00 86.31 172 TYR A N 1
ATOM 1288 C CA . TYR A 1 172 ? 9.523 -0.161 -23.544 1.00 86.31 172 TYR A CA 1
ATOM 1289 C C . TYR A 1 172 ? 9.135 -1.045 -24.729 1.00 86.31 172 TYR A C 1
ATOM 1291 O O . TYR A 1 172 ? 10.018 -1.537 -25.415 1.00 86.31 172 TYR A O 1
ATOM 1299 N N . TYR A 1 173 ? 7.849 -1.200 -25.033 1.00 86.38 173 TYR A N 1
ATOM 1300 C CA . TYR A 1 173 ? 7.413 -2.003 -26.173 1.00 86.38 173 TYR A CA 1
ATOM 1301 C C . TYR A 1 173 ? 7.841 -1.412 -27.527 1.00 86.38 173 TYR A C 1
ATOM 1303 O O . TYR A 1 173 ? 8.273 -2.156 -28.402 1.00 86.38 173 TYR A O 1
ATOM 1311 N N . PHE A 1 174 ? 7.751 -0.089 -27.706 1.00 82.56 174 PHE A N 1
ATOM 1312 C CA . PHE A 1 174 ? 8.037 0.552 -28.997 1.00 82.56 174 PHE A CA 1
ATOM 1313 C C . PHE A 1 174 ? 9.495 0.996 -29.181 1.00 82.56 174 PHE A C 1
ATOM 1315 O O . PHE A 1 174 ? 9.960 1.043 -30.317 1.00 82.56 174 PHE A O 1
ATOM 1322 N N . VAL A 1 175 ? 10.210 1.346 -28.104 1.00 81.00 175 VAL A N 1
ATOM 1323 C CA . VAL A 1 175 ? 11.551 1.959 -28.194 1.00 81.00 175 VAL A CA 1
ATOM 1324 C C . VAL A 1 175 ? 12.665 0.997 -27.784 1.00 81.00 175 VAL A C 1
ATOM 1326 O O . VAL A 1 175 ? 13.700 0.955 -28.444 1.00 81.00 175 VAL A O 1
ATOM 1329 N N . ASP A 1 176 ? 12.480 0.227 -26.709 1.00 79.12 176 ASP A N 1
ATOM 1330 C CA . ASP A 1 176 ? 13.512 -0.692 -26.206 1.00 79.12 176 ASP A CA 1
ATOM 1331 C C . ASP A 1 176 ? 12.903 -1.955 -25.561 1.00 79.12 176 ASP A C 1
ATOM 1333 O O . ASP A 1 176 ? 12.806 -2.057 -24.329 1.00 79.12 176 ASP A O 1
ATOM 1337 N N . PRO A 1 177 ? 12.491 -2.943 -26.386 1.00 86.44 177 PRO A N 1
ATOM 1338 C CA . PRO A 1 177 ? 11.792 -4.143 -25.918 1.00 86.44 177 PRO A CA 1
ATOM 1339 C C . PRO A 1 177 ? 12.611 -4.996 -24.952 1.00 86.44 177 PRO A C 1
ATOM 1341 O O . PRO A 1 177 ? 12.046 -5.748 -24.158 1.00 86.44 177 PRO A O 1
ATOM 1344 N N . LYS A 1 178 ? 13.945 -4.871 -24.975 1.00 85.50 178 LYS A N 1
ATOM 1345 C CA . LYS A 1 178 ? 14.838 -5.612 -24.075 1.00 85.50 178 LYS A CA 1
ATOM 1346 C C . LYS A 1 178 ? 14.595 -5.244 -22.614 1.00 85.50 178 LYS A C 1
ATOM 1348 O O . LYS A 1 178 ? 14.824 -6.064 -21.735 1.00 85.50 178 LYS A O 1
ATOM 1353 N N . LEU A 1 179 ? 14.077 -4.048 -22.332 1.00 80.75 179 LEU A N 1
ATOM 1354 C CA . LEU A 1 179 ? 13.753 -3.642 -20.965 1.00 80.75 179 LEU A CA 1
ATOM 1355 C C . LEU A 1 179 ? 12.555 -4.411 -20.388 1.00 80.75 179 LEU A C 1
ATOM 1357 O O . LEU A 1 179 ? 12.493 -4.571 -19.171 1.00 80.75 179 LEU A O 1
ATOM 1361 N N . LEU A 1 180 ? 11.647 -4.939 -21.222 1.00 85.50 180 LEU A N 1
ATOM 1362 C CA . LEU A 1 180 ? 10.498 -5.745 -20.775 1.00 85.50 180 LEU A CA 1
ATOM 1363 C C . LEU A 1 180 ? 10.899 -7.122 -20.235 1.00 85.50 180 LEU A C 1
ATOM 1365 O O . LEU A 1 180 ? 10.145 -7.714 -19.460 1.00 85.50 180 LEU A O 1
ATOM 1369 N N . SER A 1 181 ? 12.083 -7.626 -20.596 1.00 86.94 181 SER A N 1
ATOM 1370 C CA . SER A 1 181 ? 12.588 -8.897 -20.069 1.00 86.94 181 SER A CA 1
ATOM 1371 C C . SER A 1 181 ? 13.108 -8.780 -18.634 1.00 86.94 181 SER A C 1
ATOM 1373 O O . SER A 1 181 ? 13.528 -9.778 -18.051 1.00 86.94 181 SER A O 1
ATOM 1375 N N . ASN A 1 182 ? 13.097 -7.580 -18.042 1.00 86.69 182 ASN A N 1
ATOM 1376 C CA . ASN A 1 182 ? 13.496 -7.396 -16.658 1.00 86.69 182 ASN A CA 1
ATOM 1377 C C . ASN A 1 182 ? 12.420 -7.970 -15.708 1.00 86.69 182 ASN A C 1
ATOM 1379 O O . ASN A 1 182 ? 11.330 -7.393 -15.601 1.00 86.69 182 ASN A O 1
ATOM 1383 N N . PRO A 1 183 ? 12.721 -9.049 -14.957 1.00 87.00 183 PRO A N 1
ATOM 1384 C CA . PRO A 1 183 ? 11.749 -9.722 -14.084 1.00 87.00 183 PRO A CA 1
ATOM 1385 C C . PRO A 1 183 ? 11.168 -8.798 -13.003 1.00 87.00 183 PRO A C 1
ATOM 1387 O O . PRO A 1 183 ? 10.030 -8.960 -12.557 1.00 87.00 183 PRO A O 1
ATOM 1390 N N . LYS A 1 184 ? 11.909 -7.753 -12.626 1.00 86.81 184 LYS A N 1
ATOM 1391 C CA . LYS A 1 184 ? 11.481 -6.751 -11.650 1.00 86.81 184 LYS A CA 1
ATOM 1392 C C . LYS A 1 184 ? 10.226 -5.988 -12.079 1.00 86.81 184 LYS A C 1
ATOM 1394 O O . LYS A 1 184 ? 9.447 -5.575 -11.221 1.00 86.81 184 LYS A O 1
ATOM 1399 N N . ILE A 1 185 ? 10.027 -5.774 -13.382 1.00 88.62 185 ILE A N 1
ATOM 1400 C CA . ILE A 1 185 ? 8.846 -5.066 -13.903 1.00 88.62 185 ILE A CA 1
ATOM 1401 C C . ILE A 1 185 ? 7.586 -5.881 -13.610 1.00 88.62 185 ILE A C 1
ATOM 1403 O O . ILE A 1 185 ? 6.610 -5.339 -13.095 1.00 88.62 185 ILE A O 1
ATOM 1407 N N . TRP A 1 186 ? 7.640 -7.187 -13.863 1.00 91.50 186 TRP A N 1
ATOM 1408 C CA . TRP A 1 186 ? 6.527 -8.101 -13.630 1.00 91.50 186 TRP A CA 1
ATOM 1409 C C . TRP A 1 186 ? 6.200 -8.235 -12.141 1.00 91.50 186 TRP A C 1
ATOM 1411 O O . TRP A 1 186 ? 5.034 -8.149 -11.764 1.00 91.50 186 TRP A O 1
ATOM 1421 N N . GLY A 1 187 ? 7.221 -8.314 -11.279 1.00 92.81 187 GLY A N 1
ATOM 1422 C CA . GLY A 1 187 ? 7.025 -8.278 -9.825 1.00 92.81 187 GLY A CA 1
ATOM 1423 C C . GLY A 1 187 ? 6.322 -6.997 -9.351 1.00 92.81 187 GLY A C 1
ATOM 1424 O O . GLY A 1 187 ? 5.363 -7.061 -8.582 1.00 92.81 187 GLY A O 1
ATOM 1425 N N . LYS A 1 188 ? 6.732 -5.825 -9.861 1.00 92.56 188 LYS A N 1
ATOM 1426 C CA . LYS A 1 188 ? 6.055 -4.547 -9.566 1.00 92.56 188 LYS A CA 1
ATOM 1427 C C . LYS A 1 188 ? 4.605 -4.538 -10.038 1.00 92.56 188 LYS A C 1
ATOM 1429 O O . LYS A 1 188 ? 3.744 -4.051 -9.311 1.00 92.56 188 LYS A O 1
ATOM 1434 N N . LEU A 1 189 ? 4.335 -5.067 -11.230 1.00 93.00 189 LEU A N 1
ATOM 1435 C CA . LEU A 1 189 ? 2.987 -5.110 -11.790 1.00 93.00 189 LEU A CA 1
ATOM 1436 C C . LEU A 1 189 ? 2.042 -5.929 -10.901 1.00 93.00 189 LEU A C 1
ATOM 1438 O O . LEU A 1 189 ? 0.954 -5.455 -10.585 1.00 93.00 189 LEU A O 1
ATOM 1442 N N . VAL A 1 190 ? 2.480 -7.101 -10.428 1.00 96.00 190 VAL A N 1
ATOM 1443 C CA . VAL A 1 190 ? 1.705 -7.931 -9.486 1.00 96.00 190 VAL A CA 1
ATOM 1444 C C . VAL A 1 190 ? 1.374 -7.155 -8.208 1.00 96.00 190 VAL A C 1
ATOM 1446 O O . VAL A 1 190 ? 0.225 -7.158 -7.76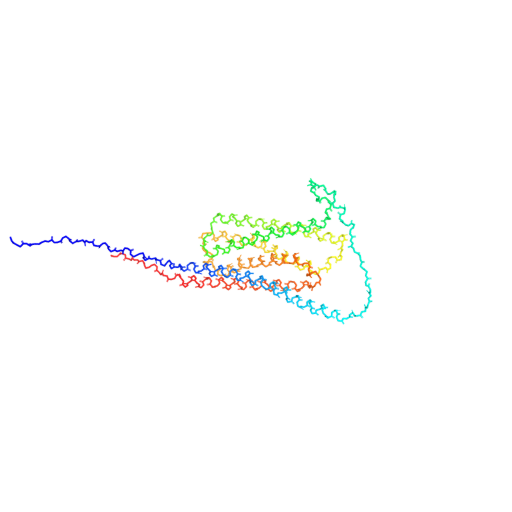8 1.00 96.00 190 VAL A O 1
ATOM 1449 N N . ILE A 1 191 ? 2.347 -6.434 -7.642 1.00 96.31 191 ILE A N 1
ATOM 1450 C CA . ILE A 1 191 ? 2.140 -5.622 -6.433 1.00 96.31 191 ILE A CA 1
ATOM 1451 C C . ILE A 1 191 ? 1.127 -4.497 -6.687 1.00 96.31 191 ILE A C 1
ATOM 1453 O O . ILE A 1 191 ? 0.231 -4.290 -5.873 1.00 96.31 191 ILE A O 1
ATOM 1457 N N . VAL A 1 192 ? 1.218 -3.785 -7.815 1.00 96.19 192 VAL A N 1
ATOM 1458 C CA . VAL A 1 192 ? 0.275 -2.702 -8.159 1.00 96.19 192 VAL A CA 1
ATOM 1459 C C . VAL A 1 192 ? -1.139 -3.243 -8.409 1.00 96.19 192 VAL A C 1
ATOM 1461 O O . VAL A 1 192 ? -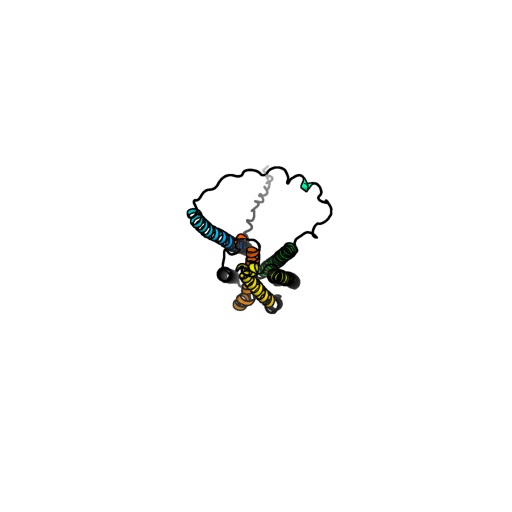2.119 -2.614 -8.002 1.00 96.19 192 VAL A O 1
ATOM 1464 N N . ILE A 1 193 ? -1.274 -4.431 -9.007 1.00 96.38 193 ILE A N 1
ATOM 1465 C CA . ILE A 1 193 ? -2.565 -5.121 -9.149 1.00 96.38 193 ILE A CA 1
ATOM 1466 C C . ILE A 1 193 ? -3.150 -5.444 -7.771 1.00 96.38 193 ILE A C 1
ATOM 1468 O O . ILE A 1 193 ? -4.301 -5.098 -7.508 1.00 96.38 193 ILE A O 1
ATOM 1472 N N . ALA A 1 194 ? -2.362 -6.034 -6.868 1.00 96.81 194 ALA A N 1
ATOM 1473 C CA . ALA A 1 194 ? -2.802 -6.314 -5.501 1.00 96.81 194 ALA A CA 1
ATOM 1474 C C . ALA A 1 194 ? -3.231 -5.032 -4.765 1.00 96.81 194 ALA A C 1
ATOM 1476 O O . ALA A 1 194 ? -4.265 -5.008 -4.098 1.00 96.81 194 ALA A O 1
ATOM 1477 N N . LEU A 1 195 ? -2.495 -3.936 -4.965 1.00 95.50 195 LEU A N 1
ATOM 1478 C CA . LEU A 1 195 ? -2.814 -2.617 -4.420 1.00 95.50 195 LEU A CA 1
ATOM 1479 C C . LEU A 1 195 ? -4.145 -2.074 -4.965 1.00 95.50 195 LEU A C 1
ATOM 1481 O O . LEU A 1 195 ? -4.924 -1.474 -4.227 1.00 95.50 195 LEU A O 1
ATOM 1485 N N . THR A 1 196 ? -4.443 -2.349 -6.234 1.00 96.31 196 THR A N 1
ATOM 1486 C CA . THR A 1 196 ? -5.700 -1.961 -6.889 1.00 96.31 196 THR A CA 1
ATOM 1487 C C . THR A 1 196 ? -6.885 -2.750 -6.355 1.00 96.31 196 THR A C 1
ATOM 1489 O O . THR A 1 196 ? -7.903 -2.158 -5.996 1.00 96.31 196 THR A O 1
ATOM 1492 N N . VAL A 1 197 ? -6.738 -4.070 -6.233 1.00 97.25 197 VAL A N 1
ATOM 1493 C CA . VAL A 1 197 ? -7.756 -4.936 -5.624 1.00 97.25 197 VAL A CA 1
ATOM 1494 C C . VAL A 1 197 ? -8.022 -4.514 -4.176 1.00 97.25 197 VAL A C 1
ATOM 1496 O O . VAL A 1 197 ? -9.179 -4.388 -3.777 1.00 97.25 197 VAL A O 1
ATOM 1499 N N . ASN A 1 198 ? -6.973 -4.215 -3.404 1.00 96.19 198 ASN A N 1
ATOM 1500 C CA . ASN A 1 198 ? -7.111 -3.728 -2.034 1.00 96.19 198 ASN A CA 1
ATOM 1501 C C . ASN A 1 198 ? -7.823 -2.370 -1.962 1.00 96.19 198 ASN A C 1
ATOM 1503 O O . ASN A 1 198 ? -8.720 -2.187 -1.145 1.00 96.19 198 ASN A O 1
ATOM 1507 N N . GLY A 1 199 ? -7.464 -1.426 -2.837 1.00 94.12 199 GLY A N 1
ATOM 1508 C CA . GLY A 1 199 ? -8.133 -0.128 -2.922 1.00 94.12 199 GLY A CA 1
ATOM 1509 C C . GLY A 1 199 ? -9.627 -0.271 -3.214 1.00 94.12 199 GLY A C 1
ATOM 1510 O O . GLY A 1 199 ? -10.449 0.343 -2.532 1.00 94.12 199 GLY A O 1
ATOM 1511 N N . ALA A 1 200 ? -9.993 -1.139 -4.163 1.00 94.50 200 ALA A N 1
ATOM 1512 C CA . ALA A 1 200 ? -11.391 -1.456 -4.442 1.00 94.50 200 ALA A CA 1
ATOM 1513 C C . ALA A 1 200 ? -12.094 -2.036 -3.204 1.00 94.50 200 ALA A C 1
ATOM 1515 O O . ALA A 1 200 ? -13.144 -1.528 -2.815 1.00 94.50 200 ALA A O 1
ATOM 1516 N N . PHE A 1 201 ? -11.478 -3.018 -2.532 1.00 95.31 201 PHE A N 1
ATOM 1517 C CA . PHE A 1 201 ? -12.012 -3.614 -1.304 1.00 95.31 201 PHE A CA 1
ATOM 1518 C C . PHE A 1 201 ? -12.241 -2.573 -0.200 1.00 95.31 201 PHE A C 1
ATOM 1520 O O . PHE A 1 201 ? -13.290 -2.571 0.446 1.00 95.31 201 PHE A O 1
ATOM 1527 N N . ILE A 1 202 ? -11.299 -1.647 -0.005 1.00 92.56 202 ILE A N 1
ATOM 1528 C CA . ILE A 1 202 ? -11.437 -0.575 0.985 1.00 92.56 202 ILE A CA 1
ATOM 1529 C C . ILE A 1 202 ? -12.647 0.302 0.655 1.00 92.56 202 ILE A C 1
ATOM 1531 O O . ILE A 1 202 ? -13.465 0.581 1.532 1.00 92.56 202 ILE A O 1
ATOM 1535 N N . HIS A 1 203 ? -12.801 0.700 -0.607 1.00 91.00 203 HIS A N 1
ATOM 1536 C CA . HIS A 1 203 ? -13.905 1.556 -1.029 1.00 91.00 203 HIS A CA 1
ATOM 1537 C C . HIS A 1 203 ? -15.276 0.877 -0.933 1.00 91.00 203 HIS A C 1
ATOM 1539 O O . HIS A 1 203 ? -16.246 1.536 -0.552 1.00 91.00 203 HIS A O 1
ATOM 1545 N N . THR A 1 204 ? -15.368 -0.413 -1.261 1.00 92.75 204 THR A N 1
ATOM 1546 C CA . THR A 1 204 ? -16.650 -1.129 -1.327 1.00 92.75 204 THR A CA 1
ATOM 1547 C C . THR A 1 204 ? -17.036 -1.822 -0.025 1.00 92.75 204 THR A C 1
ATOM 1549 O O . THR A 1 204 ? -18.222 -2.027 0.208 1.00 92.75 204 THR A O 1
ATOM 1552 N N . VAL A 1 205 ? -16.070 -2.194 0.820 1.00 93.75 205 VAL A N 1
ATOM 1553 C CA . VAL A 1 205 ? -16.313 -2.977 2.044 1.00 93.75 205 VAL A CA 1
ATOM 1554 C C . VAL A 1 205 ? -15.888 -2.206 3.287 1.00 93.75 205 VAL A C 1
ATOM 1556 O O . VAL A 1 205 ? -16.717 -1.949 4.161 1.00 93.75 205 VAL A O 1
ATOM 1559 N N . THR A 1 206 ? -14.621 -1.795 3.372 1.00 91.19 206 THR A N 1
ATOM 1560 C CA . THR A 1 206 ? -14.076 -1.193 4.599 1.00 91.19 206 THR A CA 1
ATOM 1561 C C . THR A 1 206 ? -14.712 0.157 4.922 1.00 91.19 206 THR A C 1
ATOM 1563 O O . THR A 1 206 ? -15.115 0.380 6.061 1.00 91.19 206 THR A O 1
ATOM 1566 N N . LEU A 1 207 ? -14.867 1.056 3.945 1.00 89.88 207 LEU A N 1
ATOM 1567 C CA . LEU A 1 207 ? -15.469 2.373 4.174 1.00 89.88 207 LEU A CA 1
ATOM 1568 C C . LEU A 1 207 ? -16.951 2.293 4.585 1.00 89.88 207 LEU A C 1
ATOM 1570 O O . LEU A 1 207 ? -17.316 2.952 5.563 1.00 89.88 207 LEU A O 1
ATOM 1574 N N . PRO A 1 208 ? -17.823 1.511 3.915 1.00 90.69 208 PRO A N 1
ATOM 1575 C CA . PRO A 1 208 ? -19.189 1.304 4.393 1.00 90.69 208 PRO A CA 1
ATOM 1576 C C . PRO A 1 208 ? -19.243 0.698 5.795 1.00 90.69 208 PRO A C 1
ATOM 1578 O O . PRO A 1 208 ? -20.037 1.154 6.616 1.00 90.69 208 PRO A O 1
ATOM 1581 N N . PHE A 1 209 ? -18.366 -0.262 6.099 1.00 89.44 209 PHE A N 1
ATOM 1582 C CA . PHE A 1 209 ? -18.284 -0.865 7.428 1.00 89.44 209 PHE A CA 1
ATOM 1583 C C . PHE A 1 209 ? -17.905 0.160 8.505 1.00 89.44 209 PHE A C 1
ATOM 1585 O O . PHE A 1 209 ? -18.582 0.270 9.523 1.00 89.44 209 PHE A O 1
ATOM 1592 N N . ILE A 1 210 ? -16.882 0.982 8.248 1.00 86.06 210 ILE A N 1
ATOM 1593 C CA . ILE A 1 210 ? -16.483 2.088 9.131 1.00 86.06 210 ILE A CA 1
ATOM 1594 C C . ILE A 1 210 ? -17.668 3.025 9.409 1.00 86.06 210 ILE A C 1
ATOM 1596 O O . ILE A 1 210 ? -17.876 3.434 10.552 1.00 86.06 210 ILE A O 1
ATOM 1600 N N . LYS A 1 211 ? -18.450 3.365 8.376 1.00 87.19 211 LYS A N 1
ATOM 1601 C CA . LYS A 1 211 ? -19.630 4.233 8.512 1.00 87.19 211 LYS A CA 1
ATOM 1602 C C . LYS A 1 211 ? -20.718 3.591 9.372 1.00 87.19 211 LYS A C 1
ATOM 1604 O O . LYS A 1 211 ? -21.300 4.279 10.203 1.00 87.19 211 LYS A O 1
ATOM 1609 N N . GLN A 1 212 ? -20.969 2.292 9.205 1.00 86.00 212 GLN A N 1
ATOM 1610 C CA . GLN A 1 212 ? -21.937 1.544 10.018 1.00 86.00 212 GLN A CA 1
ATOM 1611 C C . GLN A 1 212 ? -21.513 1.454 11.490 1.00 86.00 212 GLN A C 1
ATOM 1613 O O . GLN A 1 212 ? -22.362 1.491 12.374 1.00 86.00 212 GLN A O 1
ATOM 1618 N N . CYS A 1 213 ? -20.208 1.398 11.761 1.00 80.31 213 CYS A N 1
ATOM 1619 C CA . CYS A 1 213 ? -19.659 1.422 13.116 1.00 80.31 213 CYS A CA 1
ATOM 1620 C C . CYS A 1 213 ? -19.564 2.835 13.727 1.00 80.31 213 CYS A C 1
ATOM 1622 O O . CYS A 1 213 ? -19.021 2.987 14.824 1.00 80.31 213 CYS A O 1
ATOM 1624 N N . SER A 1 214 ? -20.052 3.884 13.051 1.00 76.06 214 SER A N 1
ATOM 1625 C CA . SER A 1 214 ? -20.016 5.248 13.591 1.00 76.06 214 SER A CA 1
ATOM 1626 C C . SER A 1 214 ? -20.805 5.333 14.903 1.00 76.06 214 SER A C 1
ATOM 1628 O O . SER A 1 214 ? -21.927 4.848 15.009 1.00 76.06 214 SER A O 1
ATOM 1630 N N . GLY A 1 215 ? -20.187 5.924 15.930 1.00 71.44 215 GLY A N 1
ATOM 1631 C CA . GLY A 1 215 ? -20.744 5.991 17.287 1.00 71.44 215 GLY A CA 1
ATOM 1632 C C . GLY A 1 215 ? -20.488 4.762 18.172 1.00 71.44 215 GLY A C 1
ATOM 1633 O O . GLY A 1 215 ? -20.739 4.832 19.372 1.00 71.44 215 GLY A O 1
ATOM 1634 N N . GLN A 1 216 ? -19.929 3.671 17.638 1.00 72.06 216 GLN A N 1
ATOM 1635 C CA . GLN A 1 216 ? -19.539 2.486 18.415 1.00 72.06 216 GLN A CA 1
ATOM 1636 C C . GLN A 1 216 ? -18.013 2.392 18.571 1.00 72.06 216 GLN A C 1
ATOM 1638 O O . GLN A 1 216 ? -17.249 2.945 17.775 1.00 72.06 216 GLN A O 1
ATOM 1643 N N . CYS A 1 217 ? -17.547 1.708 19.621 1.00 71.19 217 CYS A N 1
ATOM 1644 C CA . CYS A 1 217 ? -16.132 1.378 19.758 1.00 71.19 217 CYS A CA 1
ATOM 1645 C C . CYS A 1 217 ? -15.816 0.164 18.876 1.00 71.19 217 CYS A C 1
ATOM 1647 O O . CYS A 1 217 ? -16.484 -0.863 18.970 1.00 71.19 217 CYS A O 1
ATOM 1649 N N . LEU A 1 218 ? -14.771 0.240 18.047 1.00 75.00 218 LEU A N 1
ATOM 1650 C CA . LEU A 1 218 ? -14.401 -0.872 17.160 1.00 75.00 218 LEU A CA 1
ATOM 1651 C C . LEU A 1 218 ? -13.927 -2.117 17.928 1.00 75.00 218 LEU A C 1
ATOM 1653 O O . LEU A 1 218 ? -13.913 -3.206 17.365 1.00 75.00 218 LEU A O 1
ATOM 1657 N N . LEU A 1 219 ? -13.574 -1.984 19.211 1.00 76.25 219 LEU A N 1
ATOM 1658 C CA . LEU A 1 219 ? -13.270 -3.129 20.076 1.00 76.25 219 LEU A CA 1
ATOM 1659 C C . LEU A 1 219 ? -14.519 -3.953 20.432 1.00 76.25 219 LEU A C 1
ATOM 1661 O O . LEU A 1 219 ? -14.386 -5.106 20.840 1.00 76.25 219 LEU A O 1
ATOM 1665 N N . ASP A 1 220 ? -15.718 -3.384 20.304 1.00 79.38 220 ASP A N 1
ATOM 1666 C CA . ASP A 1 220 ? -16.981 -4.070 20.613 1.00 79.38 220 ASP A CA 1
ATOM 1667 C C . ASP A 1 220 ? -17.520 -4.846 19.398 1.00 79.38 220 ASP A C 1
ATOM 1669 O O . ASP A 1 220 ? -18.451 -5.643 19.503 1.00 79.38 220 ASP A O 1
ATOM 1673 N N . VAL A 1 221 ? -16.897 -4.649 18.236 1.00 84.06 221 VAL A N 1
ATOM 1674 C CA . VAL A 1 221 ? -17.184 -5.380 17.005 1.00 84.06 221 VAL A CA 1
ATOM 1675 C C . VAL A 1 221 ? -16.591 -6.795 17.094 1.00 84.06 221 VAL A C 1
ATOM 1677 O O . VAL A 1 221 ? -15.480 -6.966 17.606 1.00 84.06 221 VAL A O 1
ATOM 1680 N N . PRO A 1 222 ? -17.265 -7.827 16.546 1.00 87.19 222 PRO A N 1
ATOM 1681 C CA . PRO A 1 222 ? -16.725 -9.181 16.508 1.00 87.19 222 PRO A CA 1
ATOM 1682 C C . PRO A 1 222 ? -15.319 -9.233 15.904 1.00 87.19 222 PRO A C 1
ATOM 1684 O O . PRO A 1 222 ? -15.078 -8.700 14.817 1.00 87.19 222 PRO A O 1
ATOM 1687 N N . PHE A 1 223 ? -14.408 -9.949 16.572 1.00 87.25 223 PHE A N 1
ATOM 1688 C CA . PHE A 1 223 ? -13.001 -10.064 16.173 1.00 87.25 223 PHE A CA 1
ATOM 1689 C C . PHE A 1 223 ? -12.829 -10.416 14.693 1.00 87.25 223 PHE A C 1
ATOM 1691 O O . PHE A 1 223 ? -12.018 -9.801 14.008 1.00 87.25 223 PHE A O 1
ATOM 1698 N N . LYS A 1 224 ? -13.626 -11.367 14.184 1.00 90.06 224 LYS A N 1
ATOM 1699 C CA . LYS A 1 224 ? -13.581 -11.799 12.780 1.00 90.06 224 LYS A CA 1
ATOM 1700 C C . LYS A 1 224 ? -13.786 -10.628 11.817 1.00 90.06 224 LYS A C 1
ATOM 1702 O O . LYS A 1 224 ? -13.037 -10.510 10.857 1.00 90.06 224 LYS A O 1
ATOM 1707 N N . ASN A 1 225 ? -14.745 -9.748 12.101 1.00 89.81 225 ASN A N 1
ATOM 1708 C CA . ASN A 1 225 ? -15.050 -8.613 11.235 1.00 89.81 225 ASN A CA 1
ATOM 1709 C C . ASN A 1 225 ? -13.904 -7.599 11.246 1.00 89.81 225 ASN A C 1
ATOM 1711 O O . ASN A 1 225 ? -13.504 -7.131 10.186 1.00 89.81 225 ASN A O 1
ATOM 1715 N N . ILE A 1 226 ? -13.315 -7.306 12.411 1.00 89.62 226 ILE A N 1
ATOM 1716 C CA . ILE A 1 226 ? -12.138 -6.427 12.480 1.00 89.62 226 ILE A CA 1
ATOM 1717 C C . ILE A 1 226 ? -10.938 -7.053 11.757 1.00 89.62 226 ILE A C 1
ATOM 1719 O O . ILE A 1 226 ? -10.277 -6.391 10.955 1.00 89.62 226 ILE A O 1
ATOM 1723 N N . ALA A 1 227 ? -10.689 -8.344 11.979 1.00 90.88 227 ALA A N 1
ATOM 1724 C CA . ALA A 1 227 ? -9.594 -9.076 11.357 1.00 90.88 227 ALA A CA 1
ATOM 1725 C C . ALA A 1 227 ? -9.660 -9.061 9.823 1.00 90.88 227 ALA A C 1
ATOM 1727 O O . ALA A 1 227 ? -8.625 -8.900 9.175 1.00 90.88 227 ALA A O 1
ATOM 1728 N N . THR A 1 228 ? -10.848 -9.213 9.233 1.00 91.12 228 THR A N 1
ATOM 1729 C CA . THR A 1 228 ? -11.002 -9.276 7.771 1.00 91.12 228 THR A CA 1
ATOM 1730 C C . THR A 1 228 ? -11.251 -7.918 7.128 1.00 91.12 228 THR A C 1
ATOM 1732 O O . THR A 1 228 ? -10.715 -7.657 6.060 1.00 91.12 228 THR A O 1
ATOM 1735 N N . VAL A 1 229 ? -12.058 -7.049 7.741 1.00 91.31 229 VAL A N 1
ATOM 1736 C CA . VAL A 1 229 ? -12.497 -5.788 7.116 1.00 91.31 229 VAL A CA 1
ATOM 1737 C C . VAL A 1 229 ? -11.515 -4.641 7.366 1.00 91.31 229 VAL A C 1
ATOM 1739 O O . VAL A 1 229 ? -11.460 -3.709 6.566 1.00 91.31 229 VAL A O 1
ATOM 1742 N N . PHE A 1 230 ? -10.710 -4.716 8.431 1.00 89.25 230 PHE A N 1
ATOM 1743 C CA . PHE A 1 230 ? -9.721 -3.687 8.768 1.00 89.25 230 PHE A CA 1
ATOM 1744 C C . PHE A 1 230 ? -8.284 -4.179 8.707 1.00 89.25 230 PHE A C 1
ATOM 1746 O O . PHE A 1 230 ? -7.477 -3.615 7.973 1.00 89.25 230 PHE A O 1
ATOM 1753 N N . LEU A 1 231 ? -7.942 -5.208 9.488 1.00 92.06 231 LEU A N 1
ATOM 1754 C CA . LEU A 1 231 ? -6.536 -5.580 9.666 1.00 92.06 231 LEU A CA 1
ATOM 1755 C C . LEU A 1 231 ? -5.923 -6.121 8.372 1.00 92.06 231 LEU A C 1
ATOM 1757 O O . LEU A 1 231 ? -4.774 -5.801 8.069 1.00 92.06 231 LEU A O 1
ATOM 1761 N N . MET A 1 232 ? -6.684 -6.896 7.593 1.00 94.38 232 MET A N 1
ATOM 1762 C CA . MET A 1 232 ? -6.210 -7.421 6.313 1.00 94.38 232 MET A CA 1
ATOM 1763 C C . MET A 1 232 ? -5.973 -6.291 5.288 1.00 94.38 232 MET A C 1
ATOM 1765 O O . MET A 1 232 ? -4.830 -6.172 4.841 1.00 94.38 232 MET A O 1
ATOM 1769 N N . PRO A 1 233 ? -6.930 -5.383 5.000 1.00 93.88 233 PRO A N 1
ATOM 1770 C CA . PRO A 1 233 ? -6.693 -4.287 4.056 1.00 93.88 233 PRO A CA 1
ATOM 1771 C C . PRO A 1 233 ? -5.572 -3.326 4.449 1.00 93.88 233 PRO A C 1
ATOM 1773 O O . PRO A 1 233 ? -4.811 -2.887 3.585 1.00 93.88 233 PRO A O 1
ATOM 1776 N N . VAL A 1 234 ? -5.432 -3.028 5.746 1.00 92.50 234 VAL A N 1
ATOM 1777 C CA . VAL A 1 234 ? -4.334 -2.191 6.261 1.00 92.50 234 VAL A CA 1
ATOM 1778 C C . VAL A 1 234 ? -2.987 -2.892 6.074 1.00 92.50 234 VAL A C 1
ATOM 1780 O O . VAL A 1 234 ? -2.020 -2.271 5.638 1.00 92.50 234 VAL A O 1
ATOM 1783 N N . SER A 1 235 ? -2.915 -4.201 6.340 1.00 94.38 235 SER A N 1
ATOM 1784 C CA . SER A 1 235 ? -1.685 -4.978 6.125 1.00 94.38 235 SER A CA 1
ATOM 1785 C C . SER A 1 235 ? -1.292 -4.992 4.647 1.00 94.38 235 SER A C 1
ATOM 1787 O O . SER A 1 235 ? -0.134 -4.745 4.312 1.00 94.38 235 SER A O 1
ATOM 1789 N N . VAL A 1 236 ? -2.266 -5.218 3.756 1.00 96.19 236 VAL A N 1
ATOM 1790 C CA . VAL A 1 236 ? -2.037 -5.186 2.306 1.00 96.19 236 VAL A CA 1
ATOM 1791 C C . VAL A 1 236 ? -1.583 -3.805 1.848 1.00 96.19 236 VAL A C 1
ATOM 1793 O O . VAL A 1 236 ? -0.629 -3.715 1.077 1.00 96.19 236 VAL A O 1
ATOM 1796 N N . SER A 1 237 ? -2.207 -2.738 2.348 1.00 95.44 237 SER A N 1
ATOM 1797 C CA . SER A 1 237 ? -1.836 -1.352 2.046 1.00 95.44 237 SER A CA 1
ATOM 1798 C C . SER A 1 237 ? -0.372 -1.072 2.404 1.00 95.44 237 SER A C 1
ATOM 1800 O O . SER A 1 237 ? 0.435 -0.796 1.510 1.00 95.44 237 SER A O 1
ATOM 1802 N N . ILE A 1 238 ? 0.002 -1.233 3.680 1.00 93.12 238 ILE A N 1
ATOM 1803 C CA . ILE A 1 238 ? 1.347 -0.915 4.188 1.00 93.12 238 ILE A CA 1
ATOM 1804 C C . ILE A 1 238 ? 2.429 -1.670 3.411 1.00 93.12 238 ILE A C 1
ATOM 1806 O O . ILE A 1 238 ? 3.417 -1.070 2.976 1.00 93.12 238 ILE A O 1
ATOM 1810 N N . VAL A 1 239 ? 2.249 -2.978 3.208 1.00 95.69 239 VAL A N 1
ATOM 1811 C CA . VAL A 1 239 ? 3.254 -3.817 2.542 1.00 95.69 239 VAL A CA 1
ATOM 1812 C C . VAL A 1 239 ? 3.347 -3.494 1.054 1.00 95.69 239 VAL A C 1
ATOM 1814 O O . VAL A 1 239 ? 4.453 -3.355 0.539 1.00 95.69 239 VAL A O 1
ATOM 1817 N N . SER A 1 240 ? 2.220 -3.331 0.356 1.00 96.44 240 SER A N 1
ATOM 1818 C CA . SER A 1 240 ? 2.226 -3.112 -1.098 1.00 96.44 240 SER A CA 1
ATOM 1819 C C . SER A 1 240 ? 2.827 -1.759 -1.468 1.00 96.44 240 SER A C 1
ATOM 1821 O O . SER A 1 240 ? 3.660 -1.689 -2.373 1.00 96.44 240 SER A O 1
ATOM 1823 N N . TRP A 1 241 ? 2.476 -0.692 -0.741 1.00 95.44 241 TRP A N 1
ATOM 1824 C CA . TRP A 1 241 ? 3.064 0.627 -0.979 1.00 95.44 241 TRP A CA 1
ATOM 1825 C C . TRP A 1 241 ? 4.564 0.654 -0.663 1.00 95.44 241 TRP A C 1
ATOM 1827 O O . TRP A 1 241 ? 5.351 1.180 -1.452 1.00 95.44 241 TRP A O 1
ATOM 1837 N N . SER A 1 242 ? 4.975 0.036 0.450 1.00 92.81 242 SER A N 1
ATOM 1838 C CA . SER A 1 242 ? 6.389 -0.050 0.837 1.00 92.81 242 SER A CA 1
ATOM 1839 C C . SER A 1 242 ? 7.204 -0.875 -0.160 1.00 92.81 242 SER A C 1
ATOM 1841 O O . SER A 1 242 ? 8.275 -0.446 -0.584 1.00 92.81 242 SER A O 1
ATOM 1843 N N . ALA A 1 243 ? 6.685 -2.025 -0.598 1.00 92.75 243 ALA A N 1
ATOM 1844 C CA . ALA A 1 243 ? 7.339 -2.874 -1.590 1.00 92.75 243 ALA A CA 1
ATOM 1845 C C . ALA A 1 243 ? 7.489 -2.154 -2.939 1.00 92.75 243 ALA A C 1
ATOM 1847 O O . ALA A 1 243 ? 8.570 -2.166 -3.529 1.00 92.75 243 ALA A O 1
ATOM 1848 N N . ALA A 1 244 ? 6.441 -1.465 -3.405 1.00 93.25 244 ALA A N 1
ATOM 1849 C CA . ALA A 1 244 ? 6.503 -0.661 -4.623 1.00 93.25 244 ALA A CA 1
ATOM 1850 C C . ALA A 1 244 ? 7.558 0.457 -4.520 1.00 93.25 244 ALA A C 1
ATOM 1852 O O . ALA A 1 244 ? 8.333 0.656 -5.459 1.00 93.25 244 ALA A O 1
ATOM 1853 N N . PHE A 1 245 ? 7.637 1.136 -3.370 1.00 92.62 245 PHE A N 1
ATOM 1854 C CA . PHE A 1 245 ? 8.638 2.170 -3.099 1.00 92.62 245 PHE A CA 1
ATOM 1855 C C . PHE A 1 245 ? 10.069 1.620 -3.099 1.00 92.62 245 PHE A C 1
ATOM 1857 O O . PHE A 1 245 ? 10.916 2.127 -3.834 1.00 92.62 245 PHE A O 1
ATOM 1864 N N . VAL A 1 246 ? 10.327 0.539 -2.359 1.00 88.94 246 VAL A N 1
ATOM 1865 C CA . VAL A 1 246 ? 11.637 -0.131 -2.294 1.00 88.94 246 VAL A CA 1
ATOM 1866 C C . VAL A 1 246 ? 12.075 -0.586 -3.689 1.00 88.94 246 VAL A C 1
ATOM 1868 O O . VAL A 1 246 ? 13.147 -0.214 -4.167 1.00 88.94 246 VAL A O 1
ATOM 1871 N N . LEU A 1 247 ? 11.221 -1.304 -4.422 1.00 87.12 247 LEU A N 1
ATOM 1872 C CA . LEU A 1 247 ? 11.535 -1.726 -5.791 1.00 87.12 247 LEU A CA 1
ATOM 1873 C C . LEU A 1 247 ? 11.712 -0.527 -6.744 1.00 87.12 247 LEU A C 1
ATOM 1875 O O . LEU A 1 247 ? 12.395 -0.630 -7.770 1.00 87.12 247 LEU A O 1
ATOM 1879 N N . GLY A 1 248 ? 11.072 0.608 -6.461 1.00 86.38 248 GLY A N 1
ATOM 1880 C CA . GLY A 1 248 ? 11.271 1.883 -7.148 1.00 86.38 248 GLY A CA 1
ATOM 1881 C C . GLY A 1 248 ? 12.665 2.469 -6.926 1.00 86.38 248 GLY A C 1
ATOM 1882 O O . GLY A 1 248 ? 13.327 2.828 -7.899 1.00 86.38 248 GLY A O 1
ATOM 1883 N N . ALA A 1 249 ? 13.113 2.507 -5.672 1.00 83.75 249 ALA A N 1
ATOM 1884 C CA . ALA A 1 249 ? 14.346 3.160 -5.245 1.00 83.75 249 ALA A CA 1
ATOM 1885 C C . ALA A 1 249 ? 15.619 2.372 -5.607 1.00 83.75 249 ALA A C 1
ATOM 1887 O O . ALA A 1 249 ? 16.587 2.949 -6.103 1.00 83.75 249 ALA A O 1
ATOM 1888 N N . PHE A 1 250 ? 15.627 1.051 -5.409 1.00 83.56 250 PHE A N 1
ATOM 1889 C CA . PHE A 1 250 ? 16.850 0.251 -5.541 1.00 83.56 250 PHE A CA 1
ATOM 1890 C C . PHE A 1 250 ? 17.078 -0.233 -6.976 1.00 83.56 250 PHE A C 1
ATOM 1892 O O . PHE A 1 250 ? 16.507 -1.236 -7.414 1.00 83.56 250 PHE A O 1
ATOM 1899 N N . LYS A 1 251 ? 17.934 0.470 -7.729 1.00 78.81 251 LYS A N 1
ATOM 1900 C CA . LYS A 1 251 ? 18.318 0.092 -9.105 1.00 78.81 251 LYS A CA 1
ATOM 1901 C C . LYS A 1 251 ? 19.147 -1.195 -9.168 1.00 78.81 251 LYS A C 1
ATOM 1903 O O . LYS A 1 251 ? 19.050 -1.903 -10.161 1.00 78.81 251 LYS A O 1
ATOM 1908 N N . GLU A 1 252 ? 19.884 -1.518 -8.110 1.00 77.81 252 GLU A N 1
ATOM 1909 C CA . GLU A 1 252 ? 20.741 -2.712 -8.021 1.00 77.81 252 GLU A CA 1
ATOM 1910 C C . GLU A 1 252 ? 19.954 -4.026 -8.116 1.00 77.81 252 GLU A C 1
ATOM 1912 O O . GLU A 1 252 ? 20.476 -5.035 -8.568 1.00 77.81 252 GLU A O 1
ATOM 1917 N N . LEU A 1 253 ? 18.655 -4.002 -7.800 1.00 76.06 253 LEU A N 1
ATOM 1918 C CA . LEU A 1 253 ? 17.775 -5.169 -7.933 1.00 76.06 253 LEU A CA 1
ATOM 1919 C C . LEU A 1 253 ? 17.401 -5.488 -9.392 1.00 76.06 253 LEU A C 1
ATOM 1921 O O . LEU A 1 253 ? 16.671 -6.444 -9.649 1.00 76.06 253 LEU A O 1
ATOM 1925 N N . ASN A 1 254 ? 17.815 -4.665 -10.360 1.00 79.06 254 ASN A N 1
ATOM 1926 C CA . ASN A 1 254 ? 17.531 -4.911 -11.771 1.00 79.06 254 ASN A CA 1
ATOM 1927 C C . ASN A 1 254 ? 18.300 -6.156 -12.233 1.00 79.06 254 ASN A C 1
ATOM 1929 O O . ASN A 1 254 ? 19.521 -6.178 -12.157 1.00 79.06 254 ASN A O 1
ATOM 1933 N N . HIS A 1 255 ? 17.586 -7.173 -12.722 1.00 81.00 255 HIS A N 1
ATOM 1934 C CA . HIS A 1 255 ? 18.134 -8.479 -13.129 1.00 81.00 255 HIS A CA 1
ATOM 1935 C C . HIS A 1 255 ? 18.825 -9.307 -12.027 1.00 81.00 255 HIS A C 1
ATOM 1937 O O . HIS A 1 255 ? 19.133 -10.466 -12.274 1.00 81.00 255 HIS A O 1
ATOM 1943 N N . ALA A 1 256 ? 19.012 -8.769 -10.817 1.00 82.69 256 ALA A N 1
ATOM 1944 C CA . ALA A 1 256 ? 19.601 -9.500 -9.694 1.00 82.69 256 ALA A CA 1
ATOM 1945 C C . ALA A 1 256 ? 18.619 -10.472 -9.017 1.00 82.69 256 ALA A C 1
ATOM 1947 O O . ALA A 1 256 ? 19.041 -11.454 -8.415 1.00 82.69 256 ALA A O 1
ATOM 1948 N N . ILE A 1 257 ? 17.311 -10.201 -9.092 1.00 83.75 257 ILE A N 1
ATOM 1949 C CA . ILE A 1 257 ? 16.272 -10.996 -8.423 1.00 83.75 257 ILE A CA 1
ATOM 1950 C C . ILE A 1 257 ? 15.186 -11.383 -9.428 1.00 83.75 257 ILE A C 1
ATOM 1952 O O . ILE A 1 257 ? 14.757 -10.557 -10.239 1.00 83.75 257 ILE A O 1
ATOM 1956 N N . SER A 1 258 ? 14.729 -12.636 -9.362 1.00 89.56 258 SER A N 1
ATOM 1957 C CA . SER A 1 258 ? 13.638 -13.143 -10.197 1.00 89.56 258 SER A CA 1
ATOM 1958 C C . SER A 1 258 ? 12.267 -12.592 -9.769 1.00 89.56 258 SER A C 1
ATOM 1960 O O . SER A 1 258 ? 12.074 -12.137 -8.637 1.00 89.56 258 SER A O 1
ATOM 1962 N N . SER A 1 259 ? 11.286 -12.631 -10.673 1.00 90.19 259 SER A N 1
ATOM 1963 C CA . SER A 1 259 ? 9.919 -12.159 -10.412 1.00 90.19 259 SER A CA 1
ATOM 1964 C C . SER A 1 259 ? 9.251 -12.959 -9.299 1.00 90.19 259 SER A C 1
ATOM 1966 O O . SER A 1 259 ? 8.560 -12.398 -8.450 1.00 90.19 259 SER A O 1
ATOM 1968 N N . GLU A 1 260 ? 9.495 -14.265 -9.280 1.00 91.31 260 GLU A N 1
ATOM 1969 C CA . GLU A 1 260 ? 8.920 -15.215 -8.333 1.00 91.31 260 GLU A CA 1
ATOM 1970 C C . GLU A 1 260 ? 9.447 -14.940 -6.928 1.00 91.31 260 GLU A C 1
ATOM 1972 O O . GLU A 1 260 ? 8.669 -14.906 -5.979 1.00 91.31 260 GLU A O 1
ATOM 1977 N N . ALA A 1 261 ? 10.750 -14.667 -6.798 1.00 88.25 261 ALA A N 1
ATOM 1978 C CA . ALA A 1 261 ? 11.363 -14.321 -5.523 1.00 88.25 261 ALA A CA 1
ATOM 1979 C C . ALA A 1 261 ? 10.802 -13.005 -4.958 1.00 88.25 261 ALA A C 1
ATOM 1981 O O . ALA A 1 261 ? 10.517 -12.923 -3.763 1.00 88.25 261 ALA A O 1
ATOM 1982 N N . ILE A 1 262 ? 10.568 -11.997 -5.810 1.00 89.88 262 ILE A N 1
ATOM 1983 C CA . ILE A 1 262 ? 9.928 -10.736 -5.399 1.00 89.88 262 ILE A CA 1
ATOM 1984 C C . ILE A 1 262 ? 8.507 -10.991 -4.883 1.00 89.88 262 ILE A C 1
ATOM 1986 O O . ILE A 1 262 ? 8.142 -10.493 -3.817 1.00 89.88 262 ILE A O 1
ATOM 1990 N N . VAL A 1 263 ? 7.703 -11.765 -5.618 1.00 93.50 263 VAL A N 1
ATOM 1991 C CA . VAL A 1 263 ? 6.315 -12.065 -5.231 1.00 93.50 263 VAL A CA 1
ATOM 1992 C C . VAL A 1 263 ? 6.265 -12.920 -3.965 1.00 93.50 263 VAL A C 1
ATOM 1994 O O . VAL A 1 263 ? 5.462 -12.638 -3.078 1.00 93.50 263 VAL A O 1
ATOM 1997 N N . LEU A 1 264 ? 7.141 -13.917 -3.831 1.00 93.00 264 LEU A N 1
ATOM 1998 C CA . LEU A 1 264 ? 7.239 -14.744 -2.629 1.00 93.00 264 LEU A CA 1
ATOM 1999 C C . LEU A 1 264 ? 7.582 -13.894 -1.404 1.00 93.00 264 LEU A C 1
ATOM 2001 O O . LEU A 1 264 ? 6.932 -14.016 -0.367 1.00 93.00 264 LEU A O 1
ATOM 2005 N N . LEU A 1 265 ? 8.566 -13.001 -1.536 1.00 89.62 265 LEU A N 1
ATOM 2006 C CA . LEU A 1 265 ? 8.947 -12.092 -0.463 1.00 89.62 265 LEU A CA 1
ATOM 2007 C C . LEU A 1 265 ? 7.800 -11.148 -0.089 1.00 89.62 265 LEU A C 1
ATOM 2009 O O . LEU A 1 265 ? 7.535 -10.930 1.092 1.00 89.62 265 LEU A O 1
ATOM 2013 N N . TYR A 1 266 ? 7.090 -10.624 -1.086 1.00 94.25 266 TYR A N 1
ATOM 2014 C CA . TYR A 1 266 ? 5.905 -9.800 -0.879 1.00 94.25 266 TYR A CA 1
ATOM 2015 C C . TYR A 1 266 ? 4.809 -10.550 -0.103 1.00 94.25 266 TYR A C 1
ATOM 2017 O O . TYR A 1 266 ? 4.297 -10.032 0.890 1.00 94.25 266 TYR A O 1
ATOM 2025 N N . VAL A 1 267 ? 4.488 -11.788 -0.490 1.00 95.62 267 VAL A N 1
ATOM 2026 C CA . VAL A 1 267 ? 3.488 -12.621 0.203 1.00 95.62 267 VAL A CA 1
ATOM 2027 C C . VAL A 1 267 ? 3.934 -12.969 1.626 1.00 95.62 267 VAL A C 1
ATOM 2029 O O . VAL A 1 267 ? 3.125 -12.914 2.553 1.00 95.62 267 VAL A O 1
ATOM 2032 N N . ALA A 1 268 ? 5.217 -13.272 1.834 1.00 92.19 268 ALA A N 1
ATOM 2033 C CA . ALA A 1 268 ? 5.766 -13.517 3.165 1.00 92.19 268 ALA A CA 1
ATOM 2034 C C . ALA A 1 268 ? 5.654 -12.270 4.058 1.00 92.19 268 ALA A C 1
ATOM 2036 O O . ALA A 1 268 ? 5.199 -12.367 5.199 1.00 92.19 268 ALA A O 1
ATOM 2037 N N . ALA A 1 269 ? 5.998 -11.091 3.530 1.00 91.94 269 ALA A N 1
ATOM 2038 C CA . ALA A 1 269 ? 5.856 -9.826 4.243 1.00 91.94 269 ALA A CA 1
ATOM 2039 C C . ALA A 1 269 ? 4.390 -9.544 4.611 1.00 91.94 269 ALA A C 1
ATOM 2041 O O . ALA A 1 269 ? 4.110 -9.186 5.754 1.00 91.94 269 ALA A O 1
ATOM 2042 N N . LEU A 1 270 ? 3.445 -9.789 3.694 1.00 94.31 270 LEU A N 1
ATOM 2043 C CA . LEU A 1 270 ? 2.009 -9.690 3.974 1.00 94.31 270 LEU A CA 1
ATOM 2044 C C . LEU A 1 270 ? 1.577 -10.595 5.128 1.00 94.31 270 LEU A C 1
ATOM 2046 O O . LEU A 1 270 ? 0.897 -10.134 6.046 1.00 94.31 270 LEU A O 1
ATOM 2050 N N . ALA A 1 271 ? 1.974 -11.869 5.091 1.00 94.94 271 ALA A N 1
ATOM 2051 C CA . ALA A 1 271 ? 1.622 -12.835 6.124 1.00 94.94 271 ALA A CA 1
ATOM 2052 C C . ALA A 1 271 ? 2.162 -12.403 7.495 1.00 94.94 271 ALA A C 1
ATOM 2054 O O . ALA A 1 271 ? 1.415 -12.391 8.474 1.00 94.94 271 ALA A O 1
ATOM 2055 N N . VAL A 1 272 ? 3.428 -11.979 7.558 1.00 94.56 272 VAL A N 1
ATOM 2056 C CA . VAL A 1 272 ? 4.055 -11.496 8.796 1.00 94.56 272 VAL A CA 1
ATOM 2057 C C . VAL A 1 272 ? 3.335 -10.256 9.326 1.00 94.56 272 VAL A C 1
ATOM 2059 O O . VAL A 1 272 ? 2.934 -10.242 10.490 1.00 94.56 272 VAL A O 1
ATOM 2062 N N . THR A 1 273 ? 3.117 -9.234 8.493 1.00 92.69 273 THR A N 1
ATOM 2063 C CA . THR A 1 273 ? 2.423 -8.006 8.911 1.00 92.69 273 THR A CA 1
ATOM 2064 C C . THR A 1 273 ? 1.013 -8.305 9.414 1.00 92.69 273 THR A C 1
ATOM 2066 O O . THR A 1 273 ? 0.617 -7.786 10.459 1.00 92.69 273 THR A O 1
ATOM 2069 N N . TYR A 1 274 ? 0.281 -9.191 8.735 1.00 95.06 274 TYR A N 1
ATOM 2070 C CA . TYR A 1 274 ? -1.068 -9.567 9.139 1.00 95.06 274 TYR A CA 1
ATOM 2071 C C . TYR A 1 274 ? -1.097 -10.334 10.468 1.00 95.06 274 TYR A C 1
ATOM 2073 O O . TYR A 1 274 ? -1.878 -9.994 11.358 1.00 95.06 274 TYR A O 1
ATOM 2081 N N . VAL A 1 275 ? -0.211 -11.320 10.655 1.00 95.25 275 VAL A N 1
ATOM 2082 C CA . VAL A 1 275 ? -0.092 -12.073 11.918 1.00 95.25 275 VAL A CA 1
ATOM 2083 C C . VAL A 1 275 ? 0.267 -11.145 13.078 1.00 95.25 275 VAL A C 1
ATOM 2085 O O . VAL A 1 275 ? -0.330 -11.236 14.152 1.00 95.25 275 VAL A O 1
ATOM 2088 N N . VAL A 1 276 ? 1.194 -10.209 12.863 1.00 92.06 276 VAL A N 1
ATOM 2089 C CA . VAL A 1 276 ? 1.564 -9.211 13.874 1.00 92.06 276 VAL A CA 1
ATOM 2090 C C . VAL A 1 276 ? 0.374 -8.311 14.217 1.00 92.06 276 VAL A C 1
ATOM 2092 O O . VAL A 1 276 ? 0.097 -8.094 15.398 1.00 92.06 276 VAL A O 1
ATOM 2095 N N . ALA A 1 277 ? -0.379 -7.842 13.218 1.00 90.38 277 ALA A N 1
ATOM 2096 C CA . ALA A 1 277 ? -1.579 -7.038 13.438 1.00 90.38 277 ALA A CA 1
ATOM 2097 C C . ALA A 1 277 ? -2.644 -7.798 14.254 1.00 90.38 277 ALA A C 1
ATOM 2099 O O . ALA A 1 277 ? -3.205 -7.241 15.201 1.00 90.38 277 ALA A O 1
ATOM 2100 N N . LEU A 1 278 ? -2.875 -9.081 13.950 1.00 93.12 278 LEU A N 1
ATOM 2101 C CA . LEU A 1 278 ? -3.775 -9.948 14.719 1.00 93.12 278 LEU A CA 1
ATOM 2102 C C . LEU A 1 278 ? -3.305 -10.129 16.165 1.00 93.12 278 LEU A C 1
ATOM 2104 O O . LEU A 1 278 ? -4.119 -10.050 17.088 1.00 93.12 278 LEU A O 1
ATOM 2108 N N . GLY A 1 279 ? -2.006 -10.353 16.374 1.00 92.06 279 GLY A N 1
ATOM 2109 C CA . GLY A 1 279 ? -1.415 -10.499 17.703 1.00 92.06 279 GLY A CA 1
ATOM 2110 C C . GLY A 1 279 ? -1.602 -9.242 18.551 1.00 92.06 279 GLY A C 1
ATOM 2111 O O . GLY A 1 279 ? -2.080 -9.324 19.683 1.00 92.06 279 GLY A O 1
ATOM 2112 N N . ILE A 1 280 ? -1.316 -8.069 17.982 1.00 89.38 280 ILE A N 1
ATOM 2113 C CA . ILE A 1 280 ? -1.506 -6.777 18.655 1.00 89.38 280 ILE A CA 1
ATOM 2114 C C . ILE A 1 280 ? -2.977 -6.558 18.993 1.00 89.38 280 ILE A C 1
ATOM 2116 O O . ILE A 1 280 ? -3.298 -6.233 20.134 1.00 89.38 280 ILE A O 1
ATOM 2120 N N . PHE A 1 281 ? -3.882 -6.771 18.039 1.00 88.62 281 PHE A N 1
ATOM 2121 C CA . PHE A 1 281 ? -5.309 -6.576 18.275 1.00 88.62 281 PHE A CA 1
ATOM 2122 C C . PHE A 1 281 ? -5.852 -7.531 19.352 1.00 88.62 281 PHE A C 1
ATOM 2124 O O . PHE A 1 281 ? -6.585 -7.110 20.247 1.00 88.62 281 PHE A O 1
ATOM 2131 N N . SER A 1 282 ? -5.409 -8.790 19.344 1.00 89.88 282 SER A N 1
ATOM 2132 C CA . SER A 1 282 ? -5.756 -9.778 20.374 1.00 89.88 282 SER A CA 1
ATOM 2133 C C . SER A 1 282 ? -5.260 -9.364 21.763 1.00 89.88 282 SER A C 1
ATOM 2135 O O . SER A 1 282 ? -5.983 -9.510 22.750 1.00 89.88 282 SER A O 1
ATOM 2137 N N . LEU A 1 283 ? -4.044 -8.815 21.858 1.00 88.88 283 LEU A N 1
ATOM 2138 C CA . LEU A 1 283 ? -3.510 -8.274 23.110 1.00 88.88 283 LEU A CA 1
ATOM 2139 C C . LEU A 1 283 ? -4.332 -7.077 23.600 1.00 88.88 283 LEU A C 1
ATOM 2141 O O . LEU A 1 283 ? -4.634 -7.001 24.789 1.00 88.88 283 LEU A O 1
ATOM 2145 N N . LEU A 1 284 ? -4.741 -6.175 22.704 1.00 85.94 284 LEU A N 1
ATOM 2146 C CA . LEU A 1 284 ? -5.566 -5.016 23.060 1.00 85.94 284 LEU A CA 1
ATOM 2147 C C . LEU A 1 284 ? -6.925 -5.421 23.641 1.00 85.94 284 LEU A C 1
ATOM 2149 O O . LEU A 1 284 ? -7.336 -4.848 24.650 1.00 85.94 284 LEU A O 1
ATOM 2153 N N . ILE A 1 285 ? -7.588 -6.427 23.061 1.00 85.31 285 ILE A N 1
ATOM 2154 C CA . ILE A 1 285 ? -8.843 -6.970 23.605 1.00 85.31 285 ILE A CA 1
ATOM 2155 C C . ILE A 1 285 ? -8.612 -7.532 25.012 1.00 85.31 285 ILE A C 1
ATOM 2157 O O . ILE A 1 285 ? -9.311 -7.147 25.946 1.00 85.31 285 ILE A O 1
ATOM 2161 N N . ARG A 1 286 ? -7.575 -8.364 25.197 1.00 87.00 286 ARG A N 1
ATOM 2162 C CA . ARG A 1 286 ? -7.242 -8.938 26.514 1.00 87.00 286 ARG A CA 1
ATOM 2163 C C . ARG A 1 286 ? -6.987 -7.861 27.573 1.00 87.00 286 ARG A C 1
ATOM 2165 O O . ARG A 1 286 ? -7.477 -7.979 28.692 1.00 87.00 286 ARG A O 1
ATOM 2172 N N . PHE A 1 287 ? -6.252 -6.801 27.230 1.00 83.56 287 PHE A N 1
ATOM 2173 C CA . PHE A 1 287 ? -6.001 -5.687 28.149 1.00 83.56 287 PHE A CA 1
ATOM 2174 C C . PHE A 1 287 ? -7.260 -4.878 28.471 1.00 83.56 287 PHE A C 1
ATOM 2176 O O . PHE A 1 287 ? -7.384 -4.378 29.590 1.00 83.56 287 PHE A O 1
ATOM 2183 N N . ARG A 1 288 ? -8.187 -4.716 27.519 1.00 81.38 288 ARG A N 1
ATOM 2184 C CA . ARG A 1 288 ? -9.477 -4.065 27.783 1.00 81.38 288 ARG A CA 1
ATOM 2185 C C . ARG A 1 288 ? -10.284 -4.883 28.784 1.00 81.38 288 ARG A C 1
ATOM 2187 O O . ARG A 1 288 ? -10.728 -4.321 29.780 1.00 81.38 288 ARG A O 1
ATOM 2194 N N . ASP A 1 289 ? -10.422 -6.183 28.546 1.00 80.81 289 ASP A N 1
ATOM 2195 C CA . ASP A 1 289 ? -11.255 -7.061 29.370 1.00 80.81 289 ASP A CA 1
ATOM 2196 C C . ASP A 1 289 ? -10.729 -7.129 30.818 1.00 80.81 289 ASP A C 1
ATOM 2198 O O . ASP A 1 289 ? -11.509 -7.037 31.761 1.00 80.81 289 ASP A O 1
ATOM 2202 N N . GLN A 1 290 ? -9.402 -7.144 31.012 1.00 79.81 290 GLN A N 1
ATOM 2203 C CA . GLN A 1 290 ? -8.778 -7.078 32.346 1.00 79.81 290 GLN A CA 1
ATOM 2204 C C . GLN A 1 290 ? -9.038 -5.761 33.099 1.00 79.81 290 GLN A C 1
ATOM 2206 O O . GLN A 1 290 ? -9.072 -5.753 34.326 1.00 79.81 290 GLN A O 1
ATOM 2211 N N . ASN A 1 291 ? -9.205 -4.642 32.387 1.00 72.75 291 ASN A N 1
ATOM 2212 C CA . ASN A 1 291 ? -9.459 -3.327 32.988 1.00 72.75 291 ASN A CA 1
ATOM 2213 C C . ASN A 1 291 ? -10.962 -2.971 33.052 1.00 72.75 291 ASN A C 1
ATOM 2215 O O . ASN A 1 291 ? -11.311 -1.927 33.602 1.00 72.75 291 ASN A O 1
ATOM 2219 N N . GLY A 1 292 ? -11.838 -3.799 32.466 1.00 62.50 292 GLY A N 1
ATOM 2220 C CA . GLY A 1 292 ? -13.264 -3.528 32.249 1.00 62.50 292 GLY A CA 1
ATOM 2221 C C . GLY A 1 292 ? -14.222 -3.997 33.350 1.00 62.50 292 GLY A C 1
ATOM 2222 O O . GLY A 1 292 ? -15.399 -3.657 33.294 1.00 62.50 292 GLY A O 1
ATOM 2223 N N . THR A 1 293 ? -13.763 -4.721 34.373 1.00 47.91 293 THR A N 1
ATOM 2224 C CA . THR A 1 293 ? -14.593 -5.140 35.520 1.00 47.91 293 THR A CA 1
ATOM 2225 C C . THR A 1 293 ? -14.259 -4.346 36.781 1.00 47.91 293 THR A C 1
ATOM 2227 O O . THR A 1 293 ? -13.573 -4.823 37.681 1.00 47.91 293 THR A O 1
ATOM 2230 N N . GLN A 1 294 ? -14.786 -3.130 36.872 1.00 40.75 294 GLN A N 1
ATOM 2231 C CA . GLN A 1 294 ? -15.283 -2.626 38.151 1.00 40.75 294 GLN A CA 1
ATOM 2232 C C . GLN A 1 294 ? -16.777 -2.391 37.929 1.00 40.75 294 GLN A C 1
ATOM 2234 O O . GLN A 1 294 ? -17.122 -1.433 37.232 1.00 40.75 294 GLN A O 1
ATOM 2239 N N . PRO A 1 295 ? -17.672 -3.275 38.415 1.00 41.69 295 PRO A N 1
ATOM 2240 C CA . PRO A 1 295 ? -19.079 -2.923 38.461 1.00 41.69 295 PRO A CA 1
ATOM 2241 C C . PRO A 1 295 ? -19.154 -1.617 39.243 1.00 41.69 295 PRO A C 1
ATOM 2243 O O . PRO A 1 295 ? -18.662 -1.541 40.369 1.00 41.69 295 PRO A O 1
ATOM 2246 N N . VAL A 1 296 ? -19.703 -0.571 38.625 1.00 50.28 296 VAL A N 1
ATOM 2247 C CA . VAL A 1 296 ? -20.133 0.609 39.369 1.00 50.28 296 VAL A CA 1
ATOM 2248 C C . VAL A 1 296 ? -21.124 0.056 40.377 1.00 50.28 296 VAL A C 1
ATOM 2250 O O . VAL A 1 296 ? -22.238 -0.314 40.008 1.00 50.28 296 VAL A O 1
ATOM 2253 N N . SER A 1 297 ? -20.676 -0.122 41.620 1.00 46.66 297 SER A N 1
ATOM 2254 C CA . SER A 1 297 ? -21.555 -0.427 42.727 1.00 46.66 297 SER A CA 1
ATOM 2255 C C . SER A 1 297 ? -22.545 0.719 42.736 1.00 46.66 297 SER A C 1
ATOM 2257 O O . SER A 1 297 ? -22.211 1.857 43.061 1.00 46.66 297 SER A O 1
ATOM 2259 N N . VAL A 1 298 ? -23.749 0.427 42.249 1.00 51.34 298 VAL A N 1
ATOM 2260 C CA . VAL A 1 298 ? -24.902 1.290 42.414 1.00 51.34 298 VAL A CA 1
ATOM 2261 C C . VAL A 1 298 ? -25.006 1.445 43.916 1.00 51.34 298 VAL A C 1
ATOM 2263 O O . VAL A 1 298 ? -25.400 0.524 44.629 1.00 51.34 298 VAL A O 1
ATOM 2266 N N . MET A 1 299 ? -24.507 2.578 44.394 1.00 47.09 299 MET A N 1
ATOM 2267 C CA . MET A 1 299 ? -24.617 3.009 45.765 1.00 47.09 299 MET A CA 1
ATOM 2268 C C . MET A 1 299 ? -26.115 3.210 45.956 1.00 47.09 299 MET A C 1
ATOM 2270 O O . MET A 1 299 ? -26.661 4.256 45.612 1.00 47.09 299 MET A O 1
ATOM 2274 N N . SER A 1 300 ? -26.811 2.143 46.359 1.00 54.03 300 SER A N 1
ATOM 2275 C CA . SER A 1 300 ? -28.209 2.229 46.732 1.00 54.03 300 SER A CA 1
ATOM 2276 C C . SER A 1 300 ? -28.227 3.091 47.982 1.00 54.03 300 SER A C 1
ATOM 2278 O O . SER A 1 300 ? -27.903 2.619 49.073 1.00 54.03 300 SER A O 1
ATOM 2280 N N . GLY A 1 301 ? -28.527 4.374 47.800 1.00 57.28 301 GLY A N 1
ATOM 2281 C CA . GLY A 1 301 ? -28.957 5.226 48.890 1.00 57.28 301 GLY A CA 1
ATOM 2282 C C . GLY A 1 301 ? -30.192 4.583 49.506 1.00 57.28 301 GLY A C 1
ATOM 2283 O O . GLY A 1 301 ? -31.248 4.535 48.877 1.00 57.28 301 GLY A O 1
ATOM 2284 N N . ARG A 1 302 ? -30.008 4.017 50.695 1.00 49.38 302 ARG A N 1
ATOM 2285 C CA . ARG A 1 302 ? -31.046 3.900 51.711 1.00 49.38 302 ARG A CA 1
ATOM 2286 C C . ARG A 1 302 ? -30.735 4.925 52.783 1.00 49.38 302 ARG A C 1
ATOM 2288 O O . ARG A 1 302 ? -29.526 5.098 53.062 1.00 49.38 302 ARG A O 1
#

Foldseek 3Di:
DDDDDDDDDDDDDDDDPPPPPPPCDPVNVVVVVVVVLVVVVVCVVVVVVVVVVVVLVVVVVVVVVVVVVPDDDDDDDDDDDDDDVPPVVPPDDPPDPPPVPDDPLVVLLVQLLVLLCQLLVLLVVLLVLVVVLLADDFQDPVSLVSNVVSLVSNVVSLVSNVVSLVVNVVCCVPPPVVLVPFQLNVLLVVLSVLVVVLSVLCVPQQSVVSVVSGPHRNLVDPLVCCLPNRLLSSLSSNLSSVLNNSSSPDPVCGNSDHSVRSNVVSVVSSVVSSVSSSVVSVVSNVSCVVVVDDPPPPPPDD